Protein AF-A0A1Q7A448-F1 (afdb_monomer)

Nearest PDB structures (foldseek):
  3p2n-assembly1_B  TM=6.402E-01  e=1.745E-07  Zobellia galactanivorans
  5ta7-assembly2_B  TM=6.385E-01  e=1.569E-07  Bacteroides uniformis
  3r4y-assembly1_A  TM=6.332E-01  e=2.403E-07  Saccharophagus degradans 2-40
  4u6d-assembly1_A  TM=5.954E-01  e=3.682E-07  Zobellia galactanivorans
  4u6b-assembly1_D  TM=5.593E-01  e=2.648E-06  Zobellia galactanivorans

Solvent-accessible surface area (backbone atoms only — not comparable to full-atom values): 15716 Å² total; per-residue (Å²): 135,88,84,85,85,88,80,85,81,85,78,87,83,71,96,77,65,71,70,64,57,59,57,57,61,64,66,73,76,76,82,76,87,84,77,81,73,79,79,76,79,72,75,71,82,74,76,73,70,74,69,75,78,79,83,82,86,66,86,70,57,59,89,55,69,53,52,55,66,20,66,44,76,47,94,90,70,34,36,37,37,32,16,17,46,49,67,35,96,88,68,51,75,44,44,30,40,28,29,39,20,83,74,88,53,62,63,42,82,75,46,52,43,42,100,62,79,58,86,44,35,28,98,83,42,52,52,33,29,35,26,64,48,78,56,95,88,33,31,37,37,32,30,14,28,61,25,25,32,62,37,100,87,40,48,82,51,23,31,9,19,27,39,36,27,38,20,85,39,93,87,40,74,47,41,78,58,27,23,81,85,60,54,102,32,77,64,23,49,64,41,61,50,40,67,39,91,90,51,89,54,79,69,41,48,29,49,32,37,58,44,40,76,49,67,50,98,87,70,51,43,32,31,39,31,40,34,70,58,86,86,41,70,46,80,41,74,50,72,72,89,59,88,70,68,100,76,76,78,84,85,80,86,77,84,87,129

pLDDT: mean 76.46, std 21.52, range [27.22, 98.75]

Structure (mmCIF, N/CA/C/O backbone):
data_AF-A0A1Q7A448-F1
#
_entry.id   AF-A0A1Q7A448-F1
#
loop_
_atom_site.group_PDB
_atom_site.id
_atom_site.type_symbol
_atom_site.label_atom_id
_atom_site.label_alt_id
_atom_site.label_comp_id
_atom_site.label_asym_id
_atom_site.label_entity_id
_atom_site.label_seq_id
_atom_site.pdbx_PDB_ins_code
_atom_site.Cartn_x
_atom_site.Cartn_y
_atom_site.Cartn_z
_atom_site.occupancy
_atom_site.B_iso_or_equiv
_atom_site.auth_seq_id
_atom_site.auth_comp_id
_atom_site.auth_asym_id
_atom_site.auth_atom_id
_atom_site.pdbx_PDB_model_num
ATOM 1 N N . MET A 1 1 ? -20.456 71.204 -36.054 1.00 36.25 1 MET A N 1
ATOM 2 C CA . MET A 1 1 ? -21.654 70.335 -36.096 1.00 36.25 1 MET A CA 1
ATOM 3 C C . MET A 1 1 ? -21.536 69.380 -34.908 1.00 36.25 1 MET A C 1
ATOM 5 O O . MET A 1 1 ? -20.574 68.633 -34.878 1.00 36.25 1 MET A O 1
ATOM 9 N N . SER A 1 2 ? -22.202 69.689 -33.780 1.00 38.19 2 SER A N 1
ATOM 10 C CA . SER A 1 2 ? -23.489 69.102 -33.295 1.00 38.19 2 SER A CA 1
ATOM 11 C C . SER A 1 2 ? -23.253 67.781 -32.533 1.00 38.19 2 SER A C 1
ATOM 13 O O . SER A 1 2 ? -22.723 66.871 -33.149 1.00 38.19 2 SER A O 1
ATOM 15 N N . GLN A 1 3 ? -23.571 67.542 -31.251 1.00 41.50 3 GLN A N 1
ATOM 16 C CA . GLN A 1 3 ? -24.394 68.146 -30.176 1.00 41.50 3 GLN A CA 1
ATOM 17 C C . GLN A 1 3 ? -23.763 67.781 -28.795 1.00 41.50 3 GLN A C 1
ATOM 19 O O . GLN A 1 3 ? -22.959 66.848 -28.751 1.00 41.50 3 GLN A O 1
ATOM 24 N N . PRO A 1 4 ? -24.114 68.449 -27.673 1.00 49.12 4 PRO A N 1
ATOM 25 C CA . PRO A 1 4 ? -23.529 68.202 -26.350 1.00 49.12 4 PRO A CA 1
ATOM 26 C C . PRO A 1 4 ? -24.332 67.210 -25.481 1.00 49.12 4 PRO A C 1
ATOM 28 O O . PRO A 1 4 ? -25.561 67.195 -25.508 1.00 49.12 4 PRO A O 1
ATOM 31 N N . PHE A 1 5 ? -23.627 66.443 -24.639 1.00 36.34 5 PHE A N 1
ATOM 32 C CA . PHE A 1 5 ? -24.204 65.715 -23.503 1.00 36.34 5 PHE A CA 1
ATOM 33 C C . PHE A 1 5 ? -24.215 66.604 -22.250 1.00 36.34 5 PHE A C 1
ATOM 35 O O . PHE A 1 5 ? -23.219 67.239 -21.907 1.00 36.34 5 PHE A O 1
ATOM 42 N N . SER A 1 6 ? -25.367 66.641 -21.581 1.00 40.31 6 SER A N 1
ATOM 43 C CA . SER A 1 6 ? -25.625 67.370 -20.338 1.00 40.31 6 SER A CA 1
ATOM 44 C C . SER A 1 6 ? -25.155 66.559 -19.128 1.00 40.31 6 SER A C 1
ATOM 46 O O . SER A 1 6 ? -25.503 65.385 -19.007 1.00 40.31 6 SER A O 1
ATOM 48 N N . VAL A 1 7 ? -24.412 67.187 -18.212 1.00 47.41 7 VAL A N 1
ATOM 49 C CA . VAL A 1 7 ? -24.173 66.667 -16.858 1.00 47.41 7 VAL A CA 1
ATOM 50 C C . VAL A 1 7 ? -24.599 67.737 -15.857 1.00 47.41 7 VAL A C 1
ATOM 52 O O . VAL A 1 7 ? -24.138 68.879 -15.881 1.00 47.41 7 VAL A O 1
ATOM 55 N N . SER A 1 8 ? -25.547 67.351 -15.012 1.00 41.62 8 SER A N 1
ATOM 56 C CA . SER A 1 8 ? -26.241 68.153 -14.010 1.00 41.62 8 SER A CA 1
ATOM 57 C C . SER A 1 8 ? -25.319 68.652 -12.893 1.00 41.62 8 SER A C 1
ATOM 59 O O . SER A 1 8 ? -24.580 67.877 -12.288 1.00 41.62 8 SER A O 1
ATOM 61 N N . ARG A 1 9 ? -25.421 69.949 -12.579 1.00 46.91 9 ARG A N 1
ATOM 62 C CA . ARG A 1 9 ? -24.804 70.590 -11.407 1.00 46.91 9 ARG A CA 1
ATOM 63 C C . ARG A 1 9 ? -25.468 70.117 -10.099 1.00 46.91 9 ARG A C 1
ATOM 65 O O . ARG A 1 9 ? -26.696 70.037 -10.066 1.00 46.91 9 ARG A O 1
ATOM 72 N N . PRO A 1 10 ? -24.710 69.888 -9.012 1.00 47.97 10 PRO A N 1
ATOM 73 C CA . PRO A 1 10 ? -25.287 69.632 -7.696 1.00 47.97 10 PRO A CA 1
ATOM 74 C C . PRO A 1 10 ? -25.900 70.909 -7.089 1.00 47.97 10 PRO A C 1
ATOM 76 O O . PRO A 1 10 ? -25.355 72.006 -7.218 1.00 47.97 10 PRO A O 1
ATOM 79 N N . LEU A 1 11 ? -27.057 70.740 -6.442 1.00 51.34 11 LEU A N 1
ATOM 80 C CA . LEU A 1 11 ? -27.831 71.773 -5.741 1.00 51.34 11 LEU A CA 1
ATOM 81 C C . LEU A 1 11 ? -27.104 72.289 -4.480 1.00 51.34 11 LEU A C 1
ATOM 83 O O . LEU A 1 11 ? -26.396 71.519 -3.828 1.00 51.34 11 LEU A O 1
ATOM 87 N N . PRO A 1 12 ? -27.303 73.562 -4.084 1.00 47.66 12 PRO A N 1
ATOM 88 C CA . PRO A 1 12 ? -26.709 74.114 -2.873 1.00 47.66 12 PRO A CA 1
ATOM 89 C C . PRO A 1 12 ? -27.471 73.617 -1.637 1.00 47.66 12 PRO A C 1
ATOM 91 O O . PRO A 1 12 ? -28.671 73.849 -1.500 1.00 47.66 12 PRO A O 1
ATOM 94 N N . LEU A 1 13 ? -26.776 72.953 -0.712 1.00 50.78 13 LEU A N 1
ATOM 95 C CA . LEU A 1 13 ? -27.337 72.622 0.598 1.00 50.78 13 LEU A CA 1
ATOM 96 C C . LEU A 1 13 ? -27.301 73.863 1.498 1.00 50.78 13 LEU A C 1
ATOM 98 O O . LEU A 1 13 ? -26.255 74.468 1.735 1.00 50.78 13 LEU A O 1
ATOM 102 N N . ALA A 1 14 ? -28.490 74.255 1.950 1.00 48.09 14 ALA A N 1
ATOM 103 C CA . ALA A 1 14 ? -28.746 75.436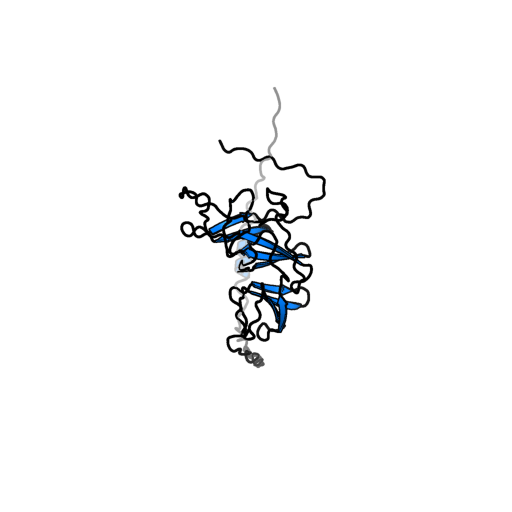 2.755 1.00 48.09 14 ALA A CA 1
ATOM 104 C C . ALA A 1 14 ? -28.132 75.329 4.162 1.00 48.09 14 ALA A C 1
ATOM 106 O O . ALA A 1 14 ? -28.115 74.277 4.796 1.00 48.09 14 ALA A O 1
ATOM 107 N N . ARG A 1 15 ? -27.681 76.483 4.658 1.00 54.38 15 ARG A N 1
ATOM 108 C CA . ARG A 1 15 ? -26.966 76.779 5.915 1.00 54.38 15 ARG A CA 1
ATOM 109 C C . ARG A 1 15 ? -27.690 76.413 7.234 1.00 54.38 15 ARG A C 1
ATOM 111 O O . ARG A 1 15 ? -27.308 76.928 8.277 1.00 54.38 15 ARG A O 1
ATOM 118 N N . SER A 1 16 ? -28.712 75.554 7.218 1.00 55.44 16 SER A N 1
ATOM 119 C CA . SER A 1 16 ? -29.698 75.422 8.308 1.00 55.44 16 SER A CA 1
ATOM 120 C C . SER A 1 16 ? -29.730 74.065 9.032 1.00 55.44 16 SER A C 1
ATOM 122 O O . SER A 1 16 ? -30.705 73.787 9.715 1.00 55.44 16 SER A O 1
ATOM 124 N N . VAL A 1 17 ? -28.705 73.212 8.902 1.00 56.09 17 VAL A N 1
ATOM 125 C CA . VAL A 1 17 ? -28.698 71.865 9.533 1.00 56.09 17 VAL A CA 1
ATOM 126 C C . VAL A 1 17 ? -27.652 71.722 10.653 1.00 56.09 17 VAL A C 1
ATOM 128 O O . VAL A 1 17 ? -27.733 70.816 11.475 1.00 56.09 17 VAL A O 1
ATOM 131 N N . TYR A 1 18 ? -26.687 72.642 10.755 1.00 50.41 18 TYR A N 1
ATOM 132 C CA . TYR A 1 18 ? -25.599 72.525 11.739 1.00 50.41 18 TYR A CA 1
ATOM 133 C C . TYR A 1 18 ? -25.929 73.059 13.142 1.00 50.41 18 TYR A C 1
ATOM 135 O O . TYR A 1 18 ? -25.225 72.718 14.088 1.00 50.41 18 TYR A O 1
ATOM 143 N N . VAL A 1 19 ? -26.985 73.862 13.305 1.00 53.84 19 VAL A N 1
ATOM 144 C CA . VAL A 1 19 ? -27.328 74.453 14.614 1.00 53.84 19 VAL A CA 1
ATOM 145 C C . VAL A 1 19 ? -28.186 73.502 15.467 1.00 53.84 19 VAL A C 1
ATOM 147 O O . VAL A 1 19 ? -28.027 73.477 16.685 1.00 53.84 19 VAL A O 1
ATOM 150 N N . ASP A 1 20 ? -28.988 72.627 14.851 1.00 55.47 20 ASP A N 1
ATOM 151 C CA . ASP A 1 20 ? -29.902 71.734 15.586 1.00 55.47 20 ASP A CA 1
ATOM 152 C C . ASP A 1 20 ? -29.238 70.451 16.124 1.00 55.47 20 ASP A C 1
ATOM 154 O O . ASP A 1 20 ? -29.657 69.914 17.150 1.00 55.47 20 ASP A O 1
ATOM 158 N N . ILE A 1 21 ? -28.148 69.977 15.507 1.00 54.97 21 ILE A N 1
ATOM 159 C CA . ILE A 1 21 ? -27.429 68.771 15.970 1.00 54.97 21 ILE A CA 1
ATOM 160 C C . ILE A 1 21 ? -26.593 69.067 17.229 1.00 54.97 21 ILE A C 1
ATOM 162 O O . ILE A 1 21 ? -26.461 68.214 18.108 1.00 54.97 21 ILE A O 1
ATOM 166 N N . ALA A 1 22 ? -26.072 70.290 17.368 1.00 54.19 22 ALA A N 1
ATOM 167 C CA . ALA A 1 22 ? -25.253 70.677 18.517 1.00 54.19 22 ALA A CA 1
ATOM 168 C C . ALA A 1 22 ? -26.073 70.835 19.814 1.00 54.19 22 ALA A C 1
ATOM 170 O O . ALA A 1 22 ? -25.570 70.530 20.896 1.00 54.19 22 ALA A O 1
ATOM 171 N N . LEU A 1 23 ? -27.345 71.248 19.722 1.00 50.69 23 LEU A N 1
ATOM 172 C CA . LEU A 1 23 ? -28.216 71.405 20.894 1.00 50.69 23 LEU A CA 1
ATOM 173 C C . LEU A 1 23 ? -28.763 70.064 21.421 1.00 50.69 23 LEU A C 1
ATOM 175 O O . LEU A 1 23 ? -28.951 69.908 22.627 1.00 50.69 23 LEU A O 1
ATOM 179 N N . LEU A 1 24 ? -28.962 69.072 20.546 1.00 48.34 24 LEU A N 1
ATOM 180 C CA . LEU A 1 24 ? -29.445 67.733 20.918 1.00 48.34 24 LEU A CA 1
ATOM 181 C C . LEU A 1 24 ? -28.382 66.881 21.633 1.00 48.34 24 LEU A C 1
ATOM 183 O O . LEU A 1 24 ? -28.720 66.088 22.510 1.00 48.34 24 LEU A O 1
ATOM 187 N N . ILE A 1 25 ? -27.097 67.081 21.324 1.00 54.53 25 ILE A N 1
ATOM 188 C CA . ILE A 1 25 ? -25.985 66.382 21.994 1.00 54.53 25 ILE A CA 1
ATOM 189 C C . ILE A 1 25 ? -25.731 66.960 23.399 1.00 54.53 25 ILE A C 1
ATOM 191 O O . ILE A 1 25 ? -25.392 66.217 24.319 1.00 54.53 25 ILE A O 1
ATOM 195 N N . ALA A 1 26 ? -25.963 68.261 23.606 1.00 51.84 26 ALA A N 1
ATOM 196 C CA . ALA A 1 26 ? -25.787 68.910 24.908 1.00 51.84 26 ALA A CA 1
ATOM 197 C C . ALA A 1 26 ? -26.917 68.600 25.917 1.00 51.84 26 ALA A C 1
ATOM 199 O O . ALA A 1 26 ? -26.679 68.629 27.124 1.00 51.84 26 ALA A O 1
ATOM 200 N N . LEU A 1 27 ? -28.125 68.252 25.452 1.00 47.59 27 LEU A N 1
ATOM 201 C CA . LEU A 1 27 ? -29.271 67.935 26.319 1.00 47.59 27 LEU A CA 1
ATOM 202 C C . LEU A 1 27 ? -29.297 66.468 26.804 1.00 47.59 27 LEU A C 1
ATOM 204 O O . LEU A 1 27 ? -29.925 66.168 27.817 1.00 47.59 27 LEU A O 1
ATOM 208 N N . LEU A 1 28 ? -28.573 65.556 26.145 1.00 48.50 28 LEU A N 1
ATOM 209 C CA . LEU A 1 28 ? -28.489 64.136 26.533 1.00 48.50 28 LEU A CA 1
ATOM 210 C C . LEU A 1 28 ? -27.397 63.824 27.576 1.00 48.50 28 LEU A C 1
ATOM 212 O O . LEU A 1 28 ? -27.293 62.685 28.022 1.00 48.50 28 LEU A O 1
ATOM 216 N N . LEU A 1 29 ? -26.612 64.817 28.010 1.00 52.41 29 LEU A N 1
ATOM 217 C CA . LEU A 1 29 ? -25.513 64.632 28.972 1.00 52.41 29 LEU A CA 1
ATOM 218 C C . LEU A 1 29 ? -25.841 65.044 30.421 1.00 52.41 29 LEU A C 1
ATOM 220 O O . LEU A 1 29 ? -24.951 65.002 31.266 1.00 52.41 29 LEU A O 1
ATOM 224 N N . PHE A 1 30 ? -27.095 65.394 30.748 1.00 55.44 30 PHE A N 1
ATOM 225 C CA . PHE A 1 30 ? -27.443 65.926 32.080 1.00 55.44 30 PHE A CA 1
ATOM 226 C C . PHE A 1 30 ? -28.572 65.229 32.859 1.00 55.44 30 PHE A C 1
ATOM 228 O O . PHE A 1 30 ? -28.998 65.761 33.881 1.00 55.44 30 PHE A O 1
ATOM 235 N N . LEU A 1 31 ? -29.020 64.023 32.486 1.00 57.25 31 LEU A N 1
ATOM 236 C CA . LEU A 1 31 ? -29.916 63.227 33.347 1.00 57.25 31 LEU A CA 1
ATOM 237 C C . LEU A 1 31 ? -29.643 61.715 33.267 1.00 57.25 31 LEU A C 1
ATOM 239 O O . LEU A 1 31 ? -30.354 60.990 32.583 1.00 57.25 31 LEU A O 1
ATOM 243 N N . ALA A 1 32 ? -28.664 61.226 34.033 1.00 53.34 32 ALA A N 1
ATOM 244 C CA . ALA A 1 32 ? -28.717 59.882 34.619 1.00 53.34 32 ALA A CA 1
ATOM 245 C C . ALA A 1 32 ? -27.667 59.740 35.739 1.00 53.34 32 ALA A C 1
ATOM 247 O O . ALA A 1 32 ? -26.470 59.731 35.450 1.00 53.34 32 ALA A O 1
ATOM 248 N N . PRO A 1 33 ? -28.054 59.593 37.018 1.00 53.75 33 PRO A N 1
ATOM 249 C CA . PRO A 1 33 ? -27.125 59.116 38.032 1.00 53.75 33 PRO A CA 1
ATOM 250 C C . PRO A 1 33 ? -26.797 57.645 37.740 1.00 53.75 33 PRO A C 1
ATOM 252 O O . PRO A 1 33 ? -27.660 56.771 37.831 1.00 53.75 33 PRO A O 1
ATOM 255 N N . THR A 1 34 ? -25.545 57.348 37.395 1.00 57.50 34 THR A N 1
ATOM 256 C CA . THR A 1 34 ? -25.057 55.972 37.262 1.00 57.50 34 THR A CA 1
ATOM 257 C C . THR A 1 34 ? -24.977 55.327 38.645 1.00 57.50 34 THR A C 1
ATOM 259 O O . THR A 1 34 ? -23.963 55.422 39.336 1.00 57.50 34 THR A O 1
ATOM 262 N N . ARG A 1 35 ? -26.044 54.648 39.077 1.00 59.78 35 ARG A N 1
ATOM 263 C CA . ARG A 1 35 ? -25.914 53.608 40.103 1.00 59.78 35 ARG A CA 1
ATOM 264 C C . ARG A 1 35 ? -25.200 52.426 39.458 1.00 59.78 35 ARG A C 1
ATOM 266 O O . ARG A 1 35 ? -25.804 51.674 38.700 1.00 59.78 35 ARG A O 1
ATOM 273 N N . ALA A 1 36 ? -23.915 52.269 39.756 1.00 58.81 36 ALA A N 1
ATOM 274 C CA . ALA A 1 36 ? -23.221 51.015 39.519 1.00 58.81 36 ALA A CA 1
ATOM 275 C C . ALA A 1 36 ? -23.849 49.950 40.434 1.00 58.81 36 ALA A C 1
ATOM 277 O O . ALA A 1 36 ? -23.486 49.830 41.602 1.00 58.81 36 ALA A O 1
ATOM 278 N N . SER A 1 37 ? -24.833 49.205 39.928 1.00 64.19 37 SER A N 1
ATOM 279 C CA . SER A 1 37 ? -25.189 47.926 40.537 1.00 64.19 37 SER A CA 1
ATOM 280 C C . SER A 1 37 ? -24.012 46.993 40.300 1.00 64.19 37 SER A C 1
ATOM 282 O O . SER A 1 37 ? -23.746 46.603 39.164 1.00 64.19 37 SER A O 1
ATOM 284 N N . ALA A 1 38 ? -23.290 46.652 41.365 1.00 61.28 38 ALA A N 1
ATOM 285 C CA . ALA A 1 38 ? -22.388 45.516 41.339 1.00 61.28 38 ALA A CA 1
ATOM 286 C C . ALA A 1 38 ? -23.238 44.274 41.043 1.00 61.28 38 ALA A C 1
ATOM 288 O O . ALA A 1 38 ? -23.963 43.788 41.909 1.00 61.28 38 ALA A O 1
ATOM 289 N N . ALA A 1 39 ? -23.205 43.801 39.798 1.00 61.00 39 ALA A N 1
ATOM 290 C CA . ALA A 1 39 ? -23.717 42.487 39.466 1.00 61.00 39 ALA A CA 1
ATOM 291 C C . ALA A 1 39 ? -22.816 41.477 40.179 1.00 61.00 39 ALA A C 1
ATOM 293 O O . ALA A 1 39 ? -21.676 41.239 39.774 1.00 61.00 39 ALA A O 1
ATOM 294 N N . THR A 1 40 ? -23.293 40.930 41.291 1.00 58.12 40 THR A N 1
ATOM 295 C CA . THR A 1 40 ? -22.675 39.771 41.917 1.00 58.12 40 THR A CA 1
ATOM 296 C C . THR A 1 40 ? -22.828 38.615 40.943 1.00 58.12 40 THR A C 1
ATOM 298 O O . THR A 1 40 ? -23.911 38.058 40.782 1.00 58.12 40 THR A O 1
ATOM 301 N N . TRP A 1 41 ? -21.736 38.272 40.267 1.00 57.44 41 TRP A N 1
ATOM 302 C CA . TRP A 1 41 ? -21.607 37.009 39.561 1.00 57.44 41 TRP A CA 1
ATOM 303 C C . TRP A 1 41 ? -21.699 35.894 40.601 1.00 57.44 41 TRP A C 1
ATOM 305 O O . TRP A 1 41 ? -20.714 35.552 41.254 1.00 57.44 41 TRP A O 1
ATOM 315 N N . THR A 1 42 ? -22.890 35.342 40.810 1.00 57.81 42 THR A N 1
ATOM 316 C CA . THR A 1 42 ? -23.012 34.042 41.458 1.00 57.81 42 THR A CA 1
ATOM 317 C C . THR A 1 42 ? -22.429 33.029 40.486 1.00 57.81 42 THR A C 1
ATOM 319 O O . THR A 1 42 ? -23.011 32.732 39.443 1.00 57.81 42 THR A O 1
ATOM 322 N N . ALA A 1 43 ? -21.229 32.538 40.799 1.00 60.12 43 ALA A N 1
ATOM 323 C CA . ALA A 1 43 ? -20.674 31.385 40.117 1.00 60.12 43 ALA A CA 1
ATOM 324 C C . ALA A 1 43 ? -21.734 30.277 40.159 1.00 60.12 43 ALA A C 1
ATOM 326 O O . ALA A 1 43 ? -22.141 29.839 41.237 1.00 60.12 43 ALA A O 1
ATOM 327 N N . SER A 1 44 ? -22.220 29.864 38.986 1.00 68.38 44 SER A N 1
ATOM 328 C CA . SER A 1 44 ? -22.969 28.614 38.893 1.00 68.38 44 SER A CA 1
ATOM 329 C C . SER A 1 44 ? -22.072 27.527 39.481 1.00 68.38 44 SER A C 1
ATOM 331 O O . SER A 1 44 ? -20.876 27.547 39.173 1.00 68.38 44 SER A O 1
ATOM 333 N N . PRO A 1 45 ? -22.581 26.616 40.333 1.00 62.38 45 PRO A N 1
ATOM 334 C CA . PRO A 1 45 ? -21.780 25.493 40.777 1.00 62.38 45 PRO A CA 1
ATOM 335 C C . PRO A 1 45 ? -21.287 24.802 39.514 1.00 62.38 45 PRO A C 1
ATOM 337 O O . PRO A 1 45 ? -22.079 24.304 38.711 1.00 62.38 45 PRO A O 1
ATOM 340 N N . SER A 1 46 ? -19.979 24.866 39.290 1.00 63.00 46 SER A N 1
ATOM 341 C CA . SER A 1 46 ? -19.339 24.103 38.247 1.00 63.00 46 SER A CA 1
ATOM 342 C C . SER A 1 46 ? -19.610 22.654 38.606 1.00 63.00 46 SER A C 1
ATOM 344 O O . SER A 1 46 ? -18.995 22.097 39.518 1.00 63.00 46 SER A O 1
ATOM 346 N N . LEU A 1 47 ? -20.569 22.050 37.899 1.00 58.88 47 LEU A N 1
ATOM 347 C CA . LEU A 1 47 ? -20.541 20.625 37.640 1.00 58.88 47 LEU A CA 1
ATOM 348 C C . LEU A 1 47 ? -19.140 20.390 37.092 1.00 58.88 47 LEU A C 1
ATOM 350 O O . LEU A 1 47 ? -18.858 20.682 35.931 1.00 58.88 47 LEU A O 1
ATOM 354 N N . HIS A 1 48 ? -18.234 19.969 37.971 1.00 59.53 48 HIS A N 1
ATOM 355 C CA . HIS A 1 48 ? -17.009 19.324 37.570 1.00 59.53 48 HIS A CA 1
ATOM 356 C C . HIS A 1 48 ? -17.487 18.082 36.836 1.00 59.53 48 HIS A C 1
ATOM 358 O O . HIS A 1 48 ? -17.695 17.032 37.439 1.00 59.53 48 HIS A O 1
ATOM 364 N N . ALA A 1 49 ? -17.756 18.235 35.539 1.00 63.56 49 ALA A N 1
ATOM 365 C CA . ALA A 1 49 ? -17.771 17.122 34.628 1.00 63.56 49 ALA A CA 1
ATOM 366 C C . ALA A 1 49 ? -16.417 16.468 34.858 1.00 63.56 49 ALA A C 1
ATOM 368 O O . ALA A 1 49 ? -15.378 17.061 34.563 1.00 63.56 49 ALA A O 1
ATOM 369 N N . THR A 1 50 ? -16.427 15.320 35.529 1.00 61.50 50 THR A N 1
ATOM 370 C CA . THR A 1 50 ? -15.248 14.484 35.652 1.00 61.50 50 THR A CA 1
ATOM 371 C C . THR A 1 50 ? -14.773 14.291 34.224 1.00 61.50 50 THR A C 1
ATOM 373 O O . THR A 1 50 ? -15.481 13.679 33.423 1.00 61.50 50 THR A O 1
ATOM 376 N N . ALA A 1 51 ? -13.649 14.919 33.866 1.00 64.56 51 ALA A N 1
ATOM 377 C CA . ALA A 1 51 ? -13.046 14.679 32.569 1.00 64.56 51 ALA A CA 1
ATOM 378 C C . ALA A 1 51 ? -12.912 13.154 32.453 1.00 64.56 51 ALA A C 1
ATOM 380 O O . ALA A 1 51 ? -12.469 12.536 33.431 1.00 64.56 51 ALA A O 1
ATOM 381 N N . PRO A 1 52 ? -13.354 12.533 31.342 1.00 63.41 52 PRO A N 1
ATOM 382 C CA . PRO A 1 52 ? -13.206 11.099 31.179 1.00 63.41 52 PRO A CA 1
ATOM 383 C C . PRO A 1 52 ? -11.746 10.771 31.470 1.00 63.41 52 PRO A C 1
ATOM 385 O O . PRO A 1 52 ? -10.856 11.420 30.915 1.00 63.41 52 PRO A O 1
ATOM 388 N N . THR A 1 53 ? -11.487 9.840 32.388 1.00 62.91 53 THR A N 1
ATOM 389 C CA . THR A 1 53 ? -10.123 9.378 32.642 1.00 62.91 53 THR A CA 1
ATOM 390 C C . THR A 1 53 ? -9.542 8.952 31.306 1.00 62.91 53 THR A C 1
ATOM 392 O O . THR A 1 53 ? -10.078 8.036 30.681 1.00 62.91 53 THR A O 1
ATOM 395 N N . ALA A 1 54 ? -8.515 9.669 30.846 1.00 71.44 54 ALA A N 1
ATOM 396 C CA . ALA A 1 54 ? -7.891 9.411 29.560 1.00 71.44 54 ALA A CA 1
ATOM 397 C C . ALA A 1 54 ? -7.473 7.939 29.517 1.00 71.44 54 ALA A C 1
ATOM 399 O O . ALA A 1 54 ? -6.686 7.488 30.350 1.00 71.44 54 ALA A O 1
ATOM 400 N N . SER A 1 55 ? -8.054 7.178 28.592 1.00 77.00 55 SER A N 1
ATOM 401 C CA . SER A 1 55 ? -7.688 5.783 28.380 1.00 77.00 55 SER A CA 1
ATOM 402 C C . SER A 1 55 ? -6.213 5.727 27.988 1.00 77.00 55 SER A C 1
ATOM 404 O O . SER A 1 55 ? -5.781 6.440 27.082 1.00 77.00 55 SER A O 1
ATOM 406 N N . THR A 1 56 ? -5.425 4.926 28.700 1.00 88.25 56 THR A N 1
ATOM 407 C CA . THR A 1 56 ? -4.005 4.722 28.400 1.00 88.25 56 THR A CA 1
ATOM 408 C C . THR A 1 56 ? -3.829 3.503 27.491 1.00 88.25 56 THR A C 1
ATOM 410 O O . THR A 1 56 ? -4.678 2.614 27.460 1.00 88.25 56 THR A O 1
ATOM 413 N N . TYR A 1 57 ? -2.728 3.456 26.739 1.00 91.94 57 TYR A N 1
ATOM 414 C CA . TYR A 1 57 ? -2.331 2.310 25.913 1.00 91.94 57 TYR A CA 1
ATOM 415 C C . TYR A 1 57 ? -0.864 1.954 26.184 1.00 91.94 57 TYR A C 1
ATOM 417 O O . TYR A 1 57 ? -0.130 2.732 26.792 1.00 91.94 57 TYR A O 1
ATOM 425 N N . THR A 1 58 ? -0.433 0.769 25.752 1.00 93.75 58 THR A N 1
ATOM 426 C CA . THR A 1 58 ? 0.962 0.317 25.855 1.00 93.75 58 THR A CA 1
ATOM 427 C C . THR A 1 58 ? 1.456 -0.111 24.483 1.00 93.75 58 THR A C 1
ATOM 429 O O . THR A 1 58 ? 0.742 -0.795 23.756 1.00 93.75 58 THR A O 1
ATOM 432 N N . ASN A 1 59 ? 2.671 0.305 24.128 1.00 94.44 59 ASN A N 1
ATOM 433 C CA . ASN A 1 59 ? 3.311 -0.113 22.887 1.00 94.44 59 ASN A CA 1
ATOM 434 C C . ASN A 1 59 ? 4.036 -1.464 23.051 1.00 94.44 59 ASN A C 1
ATOM 436 O O . ASN A 1 59 ? 4.588 -1.718 24.124 1.00 94.44 59 ASN A O 1
ATOM 440 N N . PRO A 1 60 ? 4.116 -2.275 21.979 1.00 94.06 60 PRO A N 1
ATOM 441 C CA . PRO A 1 60 ? 3.491 -2.043 20.673 1.00 94.06 60 PRO A CA 1
ATOM 442 C C . PRO A 1 60 ? 1.986 -2.376 20.680 1.00 94.06 60 PRO A C 1
ATOM 444 O O . PRO A 1 60 ? 1.564 -3.349 21.296 1.00 94.06 60 PRO A O 1
ATOM 447 N N . ILE A 1 61 ? 1.180 -1.581 19.965 1.00 95.38 61 ILE A N 1
ATOM 448 C CA . ILE A 1 61 ? -0.279 -1.800 19.829 1.00 95.38 61 ILE A CA 1
ATOM 449 C C . ILE A 1 61 ? -0.644 -2.877 18.789 1.00 95.38 61 ILE A C 1
ATOM 451 O O . ILE A 1 61 ? -1.760 -3.390 18.782 1.00 95.38 61 ILE A O 1
ATOM 455 N N . ILE A 1 62 ? 0.306 -3.244 17.926 1.00 96.19 62 ILE A N 1
ATOM 456 C CA . ILE A 1 62 ? 0.256 -4.412 17.042 1.00 96.19 62 ILE A CA 1
ATOM 457 C C . ILE A 1 62 ? 1.523 -5.217 17.329 1.00 96.19 62 ILE A C 1
ATOM 459 O O . ILE A 1 62 ? 2.625 -4.695 17.199 1.00 96.19 62 ILE A O 1
ATOM 463 N N . ALA A 1 63 ? 1.372 -6.471 17.756 1.00 93.44 63 ALA A N 1
ATOM 464 C CA . ALA A 1 63 ? 2.503 -7.288 18.205 1.00 93.44 63 ALA A CA 1
ATOM 465 C C . ALA A 1 63 ? 3.393 -7.805 17.058 1.00 93.44 63 ALA A C 1
ATOM 467 O O . ALA A 1 63 ? 4.547 -8.156 17.295 1.00 93.44 63 ALA A O 1
ATOM 468 N N . GLN A 1 64 ? 2.858 -7.884 15.837 1.00 95.62 64 GLN A N 1
ATOM 469 C CA . GLN A 1 64 ? 3.591 -8.346 14.656 1.00 95.62 64 GLN A CA 1
ATOM 470 C C . GLN A 1 64 ? 4.365 -7.208 13.989 1.00 95.62 64 GLN A C 1
ATOM 472 O O . GLN A 1 64 ? 3.995 -6.037 14.106 1.00 95.62 64 GLN A O 1
ATOM 477 N N . THR A 1 65 ? 5.406 -7.559 13.228 1.00 93.19 65 THR A N 1
ATOM 478 C CA . THR A 1 65 ? 6.181 -6.591 12.439 1.00 93.19 65 THR A CA 1
ATOM 479 C C . THR A 1 65 ? 5.277 -5.842 11.455 1.00 93.19 65 THR A C 1
ATOM 481 O O . THR A 1 65 ? 4.707 -6.427 10.532 1.00 93.19 65 THR A O 1
ATOM 484 N N . SER A 1 66 ? 5.094 -4.546 11.717 1.00 96.12 66 SER A N 1
ATOM 485 C CA . SER A 1 66 ? 4.189 -3.665 10.967 1.00 96.12 66 SER A CA 1
ATOM 486 C C . SER A 1 66 ? 4.790 -2.259 10.762 1.00 96.12 66 SER A C 1
ATOM 488 O O . SER A 1 66 ? 4.201 -1.278 11.229 1.00 96.12 66 SER A O 1
ATOM 490 N N . PRO A 1 67 ? 5.991 -2.123 10.159 1.00 96.81 67 PRO A N 1
ATOM 491 C CA . PRO A 1 67 ? 6.543 -0.815 9.808 1.00 96.81 67 PRO A CA 1
ATOM 492 C C . PRO A 1 67 ? 5.692 -0.078 8.762 1.00 96.81 67 PRO A C 1
ATOM 494 O O . PRO A 1 67 ? 4.872 -0.673 8.071 1.00 96.81 67 PRO A O 1
ATOM 497 N N . ASP A 1 68 ? 5.898 1.232 8.645 1.00 97.75 68 ASP A N 1
ATOM 498 C CA . ASP A 1 68 ? 5.266 2.092 7.633 1.00 97.75 68 ASP A CA 1
ATOM 499 C C . ASP A 1 68 ? 3.721 1.985 7.568 1.00 97.75 68 ASP A C 1
ATOM 501 O O . ASP A 1 68 ? 3.160 1.712 6.505 1.00 97.75 68 ASP A O 1
ATOM 505 N N . PRO A 1 69 ? 2.992 2.151 8.691 1.00 97.19 69 PRO A N 1
ATOM 506 C CA . PRO A 1 69 ? 1.543 1.987 8.694 1.00 97.19 69 PRO A CA 1
ATOM 507 C C . PRO A 1 69 ? 0.828 3.138 7.969 1.00 97.19 69 PRO A C 1
ATOM 509 O O . PRO A 1 69 ? 0.961 4.304 8.345 1.00 97.19 69 PRO A O 1
ATOM 512 N N . ALA A 1 70 ? -0.034 2.797 7.013 1.00 98.12 70 ALA A N 1
ATOM 513 C CA . ALA A 1 70 ? -1.068 3.672 6.474 1.00 98.12 70 ALA A CA 1
ATOM 514 C C . ALA A 1 70 ? -2.399 3.404 7.164 1.00 98.12 70 ALA A C 1
ATOM 516 O O . ALA A 1 70 ? -2.827 2.255 7.271 1.00 98.12 70 ALA A O 1
ATOM 517 N N . ILE A 1 71 ? -3.078 4.465 7.600 1.00 97.88 71 ILE A N 1
ATOM 518 C CA . ILE A 1 71 ? -4.333 4.373 8.344 1.00 97.88 71 ILE A CA 1
ATOM 519 C C . ILE A 1 71 ? -5.463 5.124 7.645 1.00 97.88 71 ILE A C 1
ATOM 521 O O . ILE A 1 71 ? -5.285 6.242 7.169 1.00 97.88 71 ILE A O 1
ATOM 525 N N . ILE A 1 72 ? -6.661 4.542 7.653 1.00 97.62 72 ILE A N 1
ATOM 526 C CA . ILE A 1 72 ? -7.884 5.211 7.208 1.00 97.62 72 ILE A CA 1
ATOM 527 C C . ILE A 1 72 ? -9.053 4.886 8.138 1.00 97.62 72 ILE A C 1
ATOM 529 O O . ILE A 1 72 ? -9.215 3.750 8.584 1.00 97.62 72 ILE A O 1
ATOM 533 N N . LYS A 1 73 ? -9.903 5.880 8.420 1.00 97.94 73 LYS A N 1
ATOM 534 C CA . LYS A 1 73 ? -11.229 5.635 8.997 1.00 97.94 73 LYS A CA 1
ATOM 535 C C . LYS A 1 73 ? -12.214 5.385 7.862 1.00 97.94 73 LYS A C 1
ATOM 537 O O . LYS A 1 73 ? -12.432 6.255 7.022 1.00 97.94 73 LYS A O 1
ATOM 542 N N . ALA A 1 74 ? -12.782 4.192 7.824 1.00 97.06 74 ALA A N 1
ATOM 543 C CA . ALA A 1 74 ? -13.635 3.741 6.741 1.00 97.06 74 ALA A CA 1
ATOM 544 C C . ALA A 1 74 ? -15.105 4.121 6.950 1.00 97.06 74 ALA A C 1
ATOM 546 O O . ALA A 1 74 ? -15.528 4.504 8.043 1.00 97.06 74 ALA A O 1
ATOM 547 N N . LEU A 1 75 ? -15.902 3.980 5.886 1.00 95.31 75 LEU A N 1
ATOM 548 C CA . LEU A 1 75 ? -17.333 4.297 5.913 1.00 95.31 75 LEU A CA 1
ATOM 549 C C . LEU A 1 75 ? -18.148 3.358 6.810 1.00 95.31 75 LEU A C 1
ATOM 551 O O . LEU A 1 75 ? -19.234 3.723 7.247 1.00 95.31 75 LEU A O 1
ATOM 555 N N . ASP A 1 76 ? -17.618 2.173 7.110 1.00 96.12 76 ASP A N 1
ATOM 556 C CA . ASP A 1 76 ? -18.218 1.223 8.050 1.00 96.12 76 ASP A CA 1
ATOM 557 C C . ASP A 1 76 ? -17.996 1.604 9.530 1.00 96.12 76 ASP A C 1
ATOM 559 O O . ASP A 1 76 ? -18.453 0.893 10.423 1.00 96.12 76 ASP A O 1
ATOM 563 N N . GLY A 1 77 ? -17.295 2.714 9.793 1.00 97.25 77 GLY A N 1
ATOM 564 C CA . GLY A 1 77 ? -17.024 3.244 11.127 1.00 97.25 77 GLY A CA 1
ATOM 565 C C . GLY A 1 77 ? -15.734 2.740 11.777 1.00 97.25 77 GLY A C 1
ATOM 566 O O . GLY A 1 77 ? -15.358 3.272 12.823 1.00 97.25 77 GLY A O 1
ATOM 567 N N . TYR A 1 78 ? -15.033 1.781 11.171 1.00 98.50 78 TYR A N 1
ATOM 568 C CA . TYR A 1 78 ? -13.797 1.225 11.717 1.00 98.50 78 TYR A CA 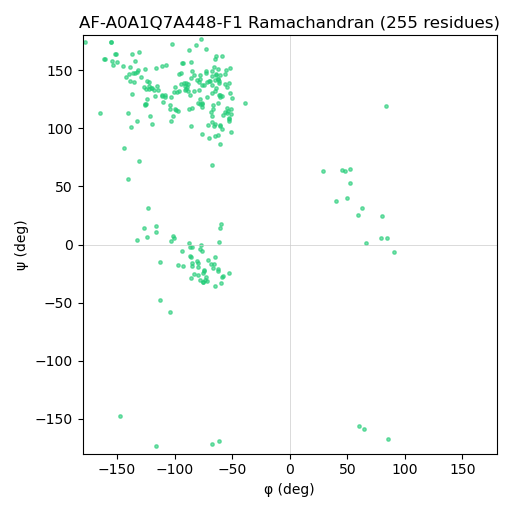1
ATOM 569 C C . TYR A 1 78 ? -12.557 1.930 11.173 1.00 98.50 78 TYR A C 1
ATOM 571 O O . TYR A 1 78 ? -12.552 2.505 10.084 1.00 98.50 78 TYR A O 1
ATOM 579 N N . TYR A 1 79 ? -11.477 1.850 11.939 1.00 98.62 79 TYR A N 1
ATOM 580 C CA . TYR A 1 79 ? -10.137 2.198 11.499 1.00 98.62 79 TYR A CA 1
ATOM 581 C C . TYR A 1 79 ? -9.483 0.978 10.866 1.00 98.62 79 TYR A C 1
ATOM 583 O O . TYR A 1 79 ? -9.594 -0.125 11.401 1.00 98.62 79 TYR A O 1
ATOM 591 N N . TYR A 1 80 ? -8.790 1.183 9.755 1.00 98.75 80 TYR A N 1
ATOM 592 C CA . TYR A 1 80 ? -8.002 0.163 9.080 1.00 98.75 80 TYR A CA 1
ATOM 593 C C . TYR A 1 80 ? -6.559 0.623 8.975 1.00 98.75 80 TYR A C 1
ATOM 595 O O . TYR A 1 80 ? -6.321 1.778 8.626 1.00 98.75 80 TYR A O 1
ATOM 603 N N . VAL A 1 81 ? -5.629 -0.282 9.262 1.00 98.44 81 VAL A N 1
ATOM 604 C CA . VAL A 1 81 ? -4.193 -0.095 9.057 1.00 98.44 81 VAL A CA 1
ATOM 605 C C . VAL A 1 81 ? -3.707 -1.127 8.056 1.00 98.44 81 VAL A C 1
ATOM 607 O O . VAL A 1 81 ? -4.021 -2.307 8.194 1.00 98.44 81 VAL A O 1
ATOM 610 N N . ILE A 1 82 ? -2.928 -0.680 7.078 1.00 98.56 82 ILE A N 1
ATOM 611 C CA . ILE A 1 82 ? -2.119 -1.542 6.217 1.00 98.56 82 ILE A CA 1
ATOM 612 C C . ILE A 1 82 ? -0.668 -1.112 6.397 1.00 98.56 82 ILE A C 1
ATOM 614 O O . ILE A 1 82 ? -0.393 0.083 6.434 1.00 98.56 82 ILE A O 1
ATOM 618 N N . ALA A 1 83 ? 0.246 -2.062 6.554 1.00 98.06 83 ALA A N 1
ATOM 619 C CA . ALA A 1 83 ? 1.639 -1.786 6.899 1.00 98.06 83 ALA A CA 1
ATOM 620 C C . ALA A 1 83 ? 2.600 -2.598 6.025 1.00 98.06 83 ALA A C 1
ATOM 622 O O . ALA A 1 83 ? 2.223 -3.649 5.511 1.00 98.06 83 ALA A O 1
ATOM 623 N N . SER A 1 84 ? 3.849 -2.151 5.894 1.00 98.19 84 SER A N 1
ATOM 624 C CA . SER A 1 84 ? 4.950 -3.024 5.473 1.00 98.19 84 SER A CA 1
ATOM 625 C C . SER A 1 84 ? 5.036 -4.234 6.411 1.00 98.19 84 SER A C 1
ATOM 627 O O . SER A 1 84 ? 4.706 -4.142 7.594 1.00 98.19 84 SER A O 1
ATOM 629 N N . SER A 1 85 ? 5.491 -5.381 5.910 1.00 95.06 85 SER A N 1
ATOM 630 C CA . SER A 1 85 ? 5.715 -6.563 6.746 1.00 95.06 85 SER A CA 1
ATOM 631 C C . SER A 1 85 ? 6.756 -7.503 6.138 1.00 95.06 85 SER A C 1
ATOM 633 O O . SER A 1 85 ? 7.258 -7.277 5.036 1.00 95.06 85 SER A O 1
ATOM 635 N N . ASP A 1 86 ? 7.092 -8.530 6.905 1.00 89.12 86 ASP A N 1
ATOM 636 C CA . ASP A 1 86 ? 7.994 -9.622 6.554 1.00 89.12 86 ASP A CA 1
ATOM 637 C C . ASP A 1 86 ? 7.476 -10.887 7.270 1.00 89.12 86 ASP A C 1
ATOM 639 O O . ASP A 1 86 ? 6.268 -11.028 7.489 1.00 89.12 86 ASP A O 1
ATOM 643 N N . PHE A 1 87 ? 8.359 -11.796 7.675 1.00 93.81 87 PHE A N 1
ATOM 644 C CA . PHE A 1 87 ? 8.021 -12.912 8.542 1.00 93.81 87 PHE A CA 1
ATOM 645 C C . PHE A 1 87 ? 7.485 -12.451 9.900 1.00 93.81 87 PHE A C 1
ATOM 647 O O . PHE A 1 87 ? 8.096 -11.651 10.617 1.00 93.81 87 PHE A O 1
ATOM 654 N N . TRP A 1 88 ? 6.338 -13.004 10.270 1.00 95.19 88 TRP A N 1
ATOM 655 C CA . TRP A 1 88 ? 5.772 -12.901 11.605 1.00 95.19 88 TRP A CA 1
ATOM 656 C C . TRP A 1 88 ? 6.416 -13.907 12.559 1.00 95.19 88 TRP A C 1
ATOM 658 O O . TRP A 1 88 ? 7.193 -14.777 12.164 1.00 95.19 88 TRP A O 1
ATOM 668 N N . GLN A 1 89 ? 6.103 -13.781 13.850 1.00 92.75 89 GLN A N 1
ATOM 669 C CA . GLN A 1 89 ? 6.688 -14.625 14.902 1.00 92.75 89 GLN A CA 1
ATOM 670 C C . GLN A 1 89 ? 6.360 -16.121 14.757 1.00 92.75 89 GLN A C 1
ATOM 672 O O . GLN A 1 89 ? 7.085 -16.962 15.282 1.00 92.75 89 GLN A O 1
ATOM 677 N N . ASP A 1 90 ? 5.277 -16.458 14.060 1.00 93.81 90 ASP A N 1
ATOM 678 C CA . ASP A 1 90 ? 4.868 -17.825 13.719 1.00 93.81 90 ASP A CA 1
ATOM 679 C C . ASP A 1 90 ? 5.540 -18.362 12.441 1.00 93.81 90 ASP A C 1
ATOM 681 O O . ASP A 1 90 ? 5.348 -19.524 12.083 1.00 93.81 90 ASP A O 1
ATOM 685 N N . GLY A 1 91 ? 6.363 -17.547 11.776 1.00 94.94 91 GLY A N 1
ATOM 686 C CA . GLY A 1 91 ? 7.109 -17.913 10.578 1.00 94.94 91 GLY A CA 1
ATOM 687 C C . GLY A 1 91 ? 6.328 -17.776 9.271 1.00 94.94 91 GLY A C 1
ATOM 688 O O . GLY A 1 91 ? 6.867 -18.157 8.230 1.00 94.94 91 GLY A O 1
ATOM 689 N N . SER A 1 92 ? 5.101 -17.241 9.270 1.00 94.38 92 SER A N 1
ATOM 690 C CA . SER A 1 92 ? 4.410 -16.894 8.022 1.00 94.38 92 SER A CA 1
ATOM 691 C C . SER A 1 92 ? 4.898 -15.557 7.470 1.00 94.38 92 SER A C 1
ATOM 693 O O . SER A 1 92 ? 5.159 -14.613 8.211 1.00 94.38 92 SER A O 1
ATOM 695 N N . TYR A 1 93 ? 5.028 -15.481 6.146 1.00 93.62 93 TYR A N 1
ATOM 696 C CA . TYR A 1 93 ? 5.329 -14.241 5.435 1.00 93.62 93 TYR A CA 1
ATOM 697 C C . TYR A 1 93 ? 4.027 -13.545 5.043 1.00 93.62 93 TYR A C 1
ATOM 699 O O . TYR A 1 93 ? 3.144 -14.198 4.484 1.00 93.62 93 TYR A O 1
ATOM 707 N N . HIS A 1 94 ? 3.936 -12.238 5.289 1.00 96.44 94 HIS A N 1
ATOM 708 C CA . HIS A 1 94 ? 2.731 -11.454 5.028 1.00 96.44 94 HIS A CA 1
ATOM 709 C C . HIS A 1 94 ? 2.973 -10.325 4.026 1.00 96.44 94 HIS A C 1
ATOM 711 O O . HIS A 1 94 ? 3.944 -9.575 4.134 1.00 96.44 94 HIS A O 1
ATOM 717 N N . ILE A 1 95 ? 2.060 -10.167 3.064 1.00 96.50 95 ILE A N 1
ATOM 718 C CA . ILE A 1 95 ? 2.118 -9.099 2.058 1.00 96.50 95 ILE A CA 1
ATOM 719 C C . ILE A 1 95 ? 1.111 -8.010 2.414 1.00 96.50 95 ILE A C 1
ATOM 721 O O . ILE A 1 95 ? -0.093 -8.170 2.200 1.00 96.50 95 ILE A O 1
ATOM 725 N N . LEU A 1 96 ? 1.628 -6.879 2.902 1.00 98.00 96 LEU A N 1
ATOM 726 C CA . LEU A 1 96 ? 0.830 -5.713 3.289 1.00 98.00 96 LEU A CA 1
ATOM 727 C C . LEU A 1 96 ? -0.377 -6.113 4.170 1.00 98.00 96 LEU A C 1
ATOM 729 O O . LEU A 1 96 ? -1.529 -5.990 3.737 1.00 98.00 96 LEU A O 1
ATOM 733 N N . PRO A 1 97 ? -0.143 -6.669 5.376 1.00 98.06 97 PRO A N 1
ATOM 734 C CA . PRO A 1 97 ? -1.208 -7.151 6.244 1.00 98.06 97 PRO A CA 1
ATOM 735 C C . PRO A 1 97 ? -2.163 -6.029 6.650 1.00 98.06 97 PRO A C 1
ATOM 737 O O . PRO A 1 97 ? -1.752 -4.909 6.958 1.00 98.06 97 PRO A O 1
ATOM 740 N N . ILE A 1 98 ? -3.449 -6.368 6.688 1.00 98.62 98 ILE A N 1
ATOM 741 C CA . ILE A 1 98 ? -4.545 -5.462 7.015 1.00 98.62 98 ILE A CA 1
ATOM 742 C C . ILE A 1 98 ? -5.013 -5.735 8.438 1.00 98.62 98 ILE A C 1
ATOM 744 O O . ILE A 1 98 ? -5.400 -6.856 8.778 1.00 98.62 98 ILE A O 1
ATOM 748 N N . TYR A 1 99 ? -5.068 -4.685 9.246 1.00 98.62 99 TYR A N 1
ATOM 749 C CA . TYR A 1 99 ? -5.630 -4.692 10.587 1.00 98.62 99 TYR A CA 1
ATOM 750 C C . TYR A 1 99 ? -6.838 -3.769 10.667 1.00 98.62 99 TYR A C 1
ATOM 752 O O . TYR A 1 99 ? -6.919 -2.768 9.957 1.00 98.62 99 TYR A O 1
ATOM 760 N N . ARG A 1 100 ? -7.764 -4.075 11.573 1.00 98.62 100 ARG A N 1
ATOM 761 C CA . ARG A 1 100 ? -8.948 -3.258 11.849 1.00 98.62 100 ARG A CA 1
ATOM 762 C C . ARG A 1 100 ? -9.097 -2.992 13.344 1.00 98.62 100 ARG A C 1
ATOM 764 O O . ARG A 1 100 ? -8.829 -3.878 14.154 1.00 98.62 100 ARG A O 1
ATOM 771 N N . SER A 1 101 ? -9.573 -1.804 13.700 1.00 98.50 101 SER A N 1
ATOM 772 C CA . SER A 1 101 ? -9.838 -1.387 15.078 1.00 98.50 101 SER A CA 1
ATOM 773 C C . SER A 1 101 ? -11.071 -0.484 15.170 1.00 98.50 101 SER A C 1
ATOM 775 O O . SER A 1 101 ? -11.429 0.206 14.216 1.00 98.50 101 SER A O 1
ATOM 777 N N . THR A 1 102 ? -11.728 -0.469 16.327 1.00 97.94 102 THR A N 1
ATOM 778 C CA . THR A 1 102 ? -12.776 0.509 16.669 1.00 97.94 102 THR A CA 1
ATOM 779 C C . THR A 1 102 ? -12.254 1.677 17.501 1.00 97.94 102 THR A C 1
ATOM 781 O O . THR A 1 102 ? -12.930 2.698 17.592 1.00 97.94 102 THR A O 1
ATOM 784 N N . ASP A 1 103 ? -11.083 1.534 18.123 1.00 95.94 103 ASP A N 1
ATOM 785 C CA . ASP A 1 103 ? -10.601 2.419 19.190 1.00 95.94 103 ASP A CA 1
ATOM 786 C C . ASP A 1 103 ? -9.148 2.886 19.020 1.00 95.94 103 ASP A C 1
ATOM 788 O O . ASP A 1 103 ? -8.644 3.597 19.885 1.00 95.94 103 ASP A O 1
ATOM 792 N N . LEU A 1 104 ? -8.493 2.524 17.908 1.00 96.69 104 LEU A N 1
ATOM 793 C CA . LEU A 1 104 ? -7.085 2.808 17.593 1.00 96.69 104 LEU A CA 1
ATOM 794 C C . LEU A 1 104 ? -6.059 2.112 18.505 1.00 96.69 104 LEU A C 1
ATOM 796 O O . LEU A 1 104 ? -4.858 2.282 18.294 1.00 96.69 104 LEU A O 1
ATOM 800 N N . VAL A 1 105 ? -6.500 1.307 19.473 1.00 96.06 105 VAL A N 1
ATOM 801 C CA . VAL A 1 105 ? -5.639 0.643 20.462 1.00 96.06 105 VAL A CA 1
ATOM 802 C C . VAL A 1 105 ? -5.637 -0.866 20.255 1.00 96.06 105 VAL A C 1
ATOM 804 O O . VAL A 1 105 ? -4.572 -1.474 20.199 1.00 96.06 105 VAL A O 1
ATOM 807 N N . HIS A 1 106 ? -6.812 -1.471 20.102 1.00 96.00 106 HIS A N 1
ATOM 808 C CA . HIS A 1 106 ? -6.964 -2.908 19.908 1.00 96.00 106 HIS A CA 1
ATOM 809 C C . HIS A 1 106 ? -7.168 -3.211 18.428 1.00 96.00 106 HIS A C 1
ATOM 811 O O . HIS A 1 106 ? -8.163 -2.801 17.823 1.00 96.00 106 HIS A O 1
ATOM 817 N N . TRP A 1 107 ? -6.224 -3.946 17.847 1.00 98.19 107 TRP A N 1
ATOM 818 C CA . TRP A 1 107 ? -6.183 -4.245 16.421 1.00 98.19 107 TRP A CA 1
ATOM 819 C C . TRP A 1 107 ? -6.388 -5.735 16.169 1.00 98.19 107 TRP A C 1
ATOM 821 O O . TRP A 1 107 ? -5.770 -6.582 16.808 1.00 98.19 107 TRP A O 1
ATOM 831 N N . THR A 1 108 ? -7.262 -6.058 15.219 1.00 98.25 108 THR A N 1
ATOM 832 C CA . THR A 1 108 ? -7.511 -7.430 14.759 1.00 98.25 108 THR A CA 1
ATOM 833 C C . THR A 1 108 ? -6.980 -7.589 13.344 1.00 98.25 108 THR A C 1
ATOM 835 O O . THR A 1 108 ? -7.320 -6.783 12.477 1.00 98.25 108 THR A O 1
ATOM 838 N N . PHE A 1 109 ? -6.166 -8.619 13.104 1.00 98.06 109 PHE A N 1
ATOM 839 C CA . PHE A 1 109 ? -5.748 -8.984 11.751 1.00 98.06 109 PHE A CA 1
ATOM 840 C C . PHE A 1 109 ? -6.955 -9.432 10.919 1.00 98.06 109 PHE A C 1
ATOM 842 O O . PHE A 1 109 ? -7.791 -10.205 11.387 1.00 98.06 109 PHE A O 1
ATOM 849 N N . VAL A 1 110 ? -7.045 -8.934 9.689 1.00 98.19 110 VAL A N 1
ATOM 850 C CA . VAL A 1 110 ? -8.142 -9.217 8.760 1.00 98.19 110 VAL A CA 1
ATOM 851 C C . VAL A 1 110 ? -7.698 -10.215 7.697 1.00 98.19 110 VAL A C 1
ATOM 853 O O . VAL A 1 110 ? -8.352 -11.241 7.514 1.00 98.19 110 VAL A O 1
ATOM 856 N N . ARG A 1 111 ? -6.641 -9.868 6.954 1.00 97.50 111 ARG A N 1
ATOM 857 C CA . ARG A 1 111 ? -6.035 -10.634 5.854 1.00 97.50 111 ARG A CA 1
ATOM 858 C C . ARG A 1 111 ? -4.812 -9.890 5.318 1.00 97.50 111 ARG A C 1
ATOM 860 O O . ARG A 1 111 ? -4.604 -8.729 5.661 1.00 97.50 111 ARG A O 1
ATOM 867 N N . ASP A 1 112 ? -4.095 -10.516 4.399 1.00 97.81 112 ASP A N 1
ATOM 868 C CA . ASP A 1 112 ? -3.124 -9.834 3.543 1.00 97.81 112 ASP A CA 1
ATOM 869 C C . ASP A 1 112 ? -3.830 -9.076 2.421 1.00 97.81 112 ASP A C 1
ATOM 871 O O . ASP A 1 112 ? -4.862 -9.527 1.909 1.00 97.81 112 ASP A O 1
ATOM 875 N N . ALA A 1 113 ? -3.282 -7.925 2.021 1.00 97.44 113 ALA A N 1
ATOM 876 C CA . ALA A 1 113 ? -3.857 -7.159 0.921 1.00 97.44 113 ALA A CA 1
ATOM 877 C C . ALA A 1 113 ? -3.773 -7.924 -0.402 1.00 97.44 113 ALA A C 1
ATOM 879 O O . ALA A 1 113 ? -4.710 -7.870 -1.202 1.00 97.44 113 ALA A O 1
ATOM 880 N N . PHE A 1 114 ? -2.691 -8.680 -0.594 1.00 95.25 114 PHE A N 1
ATOM 881 C CA . PHE A 1 114 ? -2.442 -9.445 -1.803 1.00 95.25 114 PHE A CA 1
ATOM 882 C C . PHE A 1 114 ? -2.193 -10.926 -1.505 1.00 95.25 114 PHE A C 1
ATOM 884 O O . PHE A 1 114 ? -1.364 -11.243 -0.657 1.00 95.25 114 PHE A O 1
ATOM 891 N N . PRO A 1 115 ? -2.832 -11.849 -2.247 1.00 92.75 115 PRO A N 1
ATOM 892 C CA . PRO A 1 115 ? -2.511 -13.274 -2.162 1.00 92.75 115 PRO A CA 1
ATOM 893 C C . PRO A 1 115 ? -1.187 -13.623 -2.864 1.00 92.75 115 PRO A C 1
ATOM 895 O O . PRO A 1 115 ? -0.587 -14.656 -2.582 1.00 92.75 115 PRO A O 1
ATOM 898 N N . ALA A 1 116 ? -0.752 -12.783 -3.804 1.00 92.50 116 ALA A N 1
ATOM 899 C CA . ALA A 1 116 ? 0.498 -12.893 -4.540 1.00 92.50 116 ALA A CA 1
ATOM 900 C C . ALA A 1 116 ? 0.926 -11.501 -5.019 1.00 92.50 116 ALA A C 1
ATOM 902 O O . ALA A 1 116 ? 0.098 -10.599 -5.147 1.00 92.50 116 ALA A O 1
ATOM 903 N N . ARG A 1 117 ? 2.218 -11.331 -5.297 1.00 92.81 117 ARG A N 1
ATOM 904 C CA . ARG A 1 117 ? 2.751 -10.075 -5.833 1.00 92.81 117 ARG A CA 1
ATOM 905 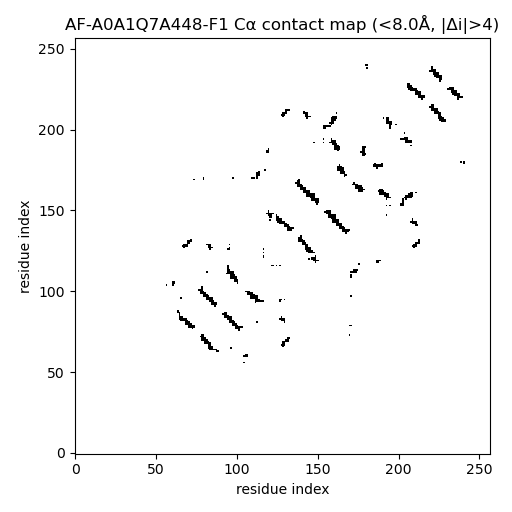C C . ARG A 1 117 ? 2.161 -9.787 -7.223 1.00 92.81 117 ARG A C 1
ATOM 907 O O . ARG A 1 117 ? 1.926 -10.738 -7.966 1.00 92.81 117 ARG A O 1
ATOM 914 N N . PRO A 1 118 ? 1.954 -8.511 -7.585 1.00 91.69 118 PRO A N 1
ATOM 915 C CA . PRO A 1 118 ? 1.599 -8.128 -8.949 1.00 91.69 118 PRO A CA 1
ATOM 916 C C . PRO A 1 118 ? 2.631 -8.632 -9.965 1.00 91.69 118 PRO A C 1
ATOM 918 O O . PRO A 1 118 ? 3.824 -8.617 -9.674 1.00 91.69 118 PRO A O 1
ATOM 921 N N . ASP A 1 119 ? 2.193 -8.982 -11.176 1.00 89.19 119 ASP A N 1
ATOM 922 C CA . ASP A 1 119 ? 3.049 -9.589 -12.213 1.00 89.19 119 ASP A CA 1
ATOM 923 C C . ASP A 1 119 ? 4.257 -8.723 -12.616 1.00 89.19 119 ASP A C 1
ATOM 925 O O . ASP A 1 119 ? 5.297 -9.231 -13.042 1.00 89.19 119 ASP A O 1
ATOM 929 N N . TRP A 1 120 ? 4.134 -7.400 -12.491 1.00 88.56 120 TRP A N 1
ATOM 930 C CA . TRP A 1 120 ? 5.207 -6.457 -12.804 1.00 88.56 120 TRP A CA 1
ATOM 931 C C . TRP A 1 120 ? 6.256 -6.344 -11.686 1.00 88.56 120 TRP A C 1
ATOM 933 O O . TRP A 1 120 ? 7.378 -5.894 -11.940 1.00 88.56 120 TRP A O 1
ATOM 943 N N . ALA A 1 121 ? 5.925 -6.747 -10.459 1.00 91.69 121 ALA A N 1
ATOM 944 C CA . ALA A 1 121 ? 6.875 -6.851 -9.361 1.00 91.69 121 ALA A CA 1
ATOM 945 C C . ALA A 1 121 ? 7.617 -8.190 -9.454 1.00 91.69 121 ALA A C 1
ATOM 947 O O . ALA A 1 121 ? 7.052 -9.199 -9.876 1.00 91.69 121 ALA A O 1
ATOM 948 N N . ALA A 1 122 ? 8.890 -8.220 -9.061 1.00 90.88 122 ALA A N 1
ATOM 949 C CA . ALA A 1 122 ? 9.617 -9.486 -9.051 1.00 90.88 122 ALA A CA 1
ATOM 950 C C . ALA A 1 122 ? 9.028 -10.462 -8.024 1.00 90.88 122 ALA A C 1
ATOM 952 O O . ALA A 1 122 ? 8.469 -10.046 -7.009 1.00 90.88 122 ALA A O 1
ATOM 953 N N . SER A 1 123 ? 9.185 -11.767 -8.254 1.00 90.62 123 SER A N 1
ATOM 954 C CA . SER A 1 123 ? 8.598 -12.817 -7.403 1.00 90.62 123 SER A CA 1
ATOM 955 C C . SER A 1 123 ? 9.028 -12.755 -5.934 1.00 90.62 123 SER A C 1
ATOM 957 O O . SER A 1 123 ? 8.288 -13.191 -5.052 1.00 90.62 123 SER A O 1
ATOM 959 N N . ASP A 1 124 ? 10.211 -12.212 -5.675 1.00 90.62 124 ASP A N 1
ATOM 960 C CA . ASP A 1 124 ? 10.835 -12.055 -4.367 1.00 90.62 124 ASP A CA 1
ATOM 961 C C . ASP A 1 124 ? 10.755 -10.612 -3.829 1.00 90.62 124 ASP A C 1
ATOM 963 O O . ASP A 1 124 ? 11.239 -10.345 -2.731 1.00 90.62 124 ASP A O 1
ATOM 967 N N . ALA A 1 125 ? 10.104 -9.684 -4.546 1.00 93.31 125 ALA A N 1
ATOM 968 C CA . ALA A 1 125 ? 10.083 -8.264 -4.187 1.00 93.31 125 ALA A CA 1
ATOM 969 C C . ALA A 1 125 ? 9.410 -8.008 -2.832 1.00 93.31 125 ALA A C 1
ATOM 971 O O . ALA A 1 125 ? 8.392 -8.602 -2.487 1.00 93.31 125 ALA A O 1
ATOM 972 N N . GLY A 1 126 ? 9.916 -7.064 -2.054 1.00 95.25 126 GLY A N 1
ATOM 973 C CA . GLY A 1 126 ? 9.145 -6.526 -0.941 1.00 95.25 126 GLY A CA 1
ATOM 974 C C . GLY A 1 126 ? 8.043 -5.600 -1.455 1.00 95.25 126 GLY A C 1
ATOM 975 O O . GL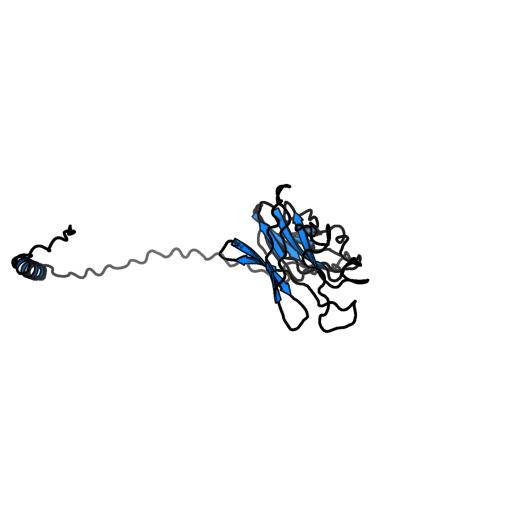Y A 1 126 ? 8.305 -4.799 -2.354 1.00 95.25 126 GLY A O 1
ATOM 976 N N . LEU A 1 127 ? 6.833 -5.699 -0.892 1.00 97.31 127 LEU A N 1
ATOM 977 C CA . LEU A 1 127 ? 5.800 -4.672 -1.057 1.00 97.31 127 LEU A CA 1
ATOM 978 C C . LEU A 1 127 ? 5.710 -3.843 0.225 1.00 97.31 127 LEU A C 1
ATOM 980 O O . LEU A 1 127 ? 5.458 -4.398 1.295 1.00 97.31 127 LEU A O 1
ATOM 984 N N . TRP A 1 128 ? 5.946 -2.537 0.119 1.00 97.88 128 TRP A N 1
ATOM 985 C CA . TRP A 1 128 ? 6.254 -1.675 1.263 1.00 97.88 128 TRP A CA 1
ATOM 986 C C . TRP A 1 128 ? 5.529 -0.333 1.226 1.00 97.88 128 TRP A C 1
ATOM 988 O O . TRP A 1 128 ? 5.074 0.109 0.167 1.00 97.88 128 TRP A O 1
ATOM 998 N N . ALA A 1 129 ? 5.515 0.319 2.388 1.00 97.81 129 ALA A N 1
ATOM 999 C CA . ALA A 1 129 ? 5.129 1.704 2.622 1.00 97.81 129 ALA A CA 1
ATOM 1000 C C . ALA A 1 129 ? 3.834 2.077 1.894 1.00 97.81 129 ALA A C 1
ATOM 1002 O O . ALA A 1 129 ? 3.859 2.872 0.948 1.00 97.81 129 ALA A O 1
ATOM 1003 N N . PRO A 1 130 ? 2.712 1.435 2.263 1.00 98.00 130 PRO A N 1
ATOM 1004 C CA . PRO A 1 130 ? 1.443 1.750 1.647 1.00 98.00 130 PRO A CA 1
ATOM 1005 C C . PRO A 1 130 ? 1.014 3.191 1.965 1.00 98.00 130 PRO A C 1
ATOM 1007 O O . PRO A 1 130 ? 1.433 3.772 2.962 1.00 98.00 130 PRO A O 1
ATOM 1010 N N . ASP A 1 131 ? 0.111 3.733 1.152 1.00 97.75 131 ASP A N 1
ATOM 1011 C CA . ASP A 1 131 ? -0.706 4.909 1.464 1.00 97.75 131 ASP A CA 1
ATOM 1012 C C . ASP A 1 131 ? -2.160 4.652 1.054 1.00 97.75 131 ASP A C 1
ATOM 1014 O O . ASP A 1 131 ? -2.412 4.052 0.005 1.00 97.75 131 ASP A O 1
ATOM 1018 N N . LEU A 1 132 ? -3.119 5.091 1.877 1.00 96.94 132 LEU A N 1
ATOM 1019 C CA . LEU A 1 132 ? -4.541 4.773 1.723 1.00 96.94 132 LEU A CA 1
ATOM 1020 C C . LEU A 1 132 ? -5.387 6.005 1.464 1.00 96.94 132 LEU A C 1
ATOM 1022 O O . LEU A 1 132 ? -5.408 6.949 2.248 1.00 96.94 132 LEU A O 1
ATOM 1026 N N . GLN A 1 133 ? -6.188 5.934 0.406 1.00 94.56 133 GLN A N 1
ATOM 1027 C CA . GLN A 1 133 ? -7.068 7.018 -0.001 1.00 94.56 133 GLN A CA 1
ATOM 1028 C C . GLN A 1 133 ? -8.459 6.490 -0.326 1.00 94.56 133 GLN A C 1
ATOM 1030 O O . GLN A 1 133 ? -8.627 5.382 -0.834 1.00 94.56 133 GLN A O 1
ATOM 1035 N N . TYR A 1 134 ? -9.475 7.306 -0.059 1.00 93.81 134 TYR A N 1
ATOM 1036 C CA . TYR A 1 134 ? -10.849 7.017 -0.451 1.00 93.81 134 TYR A CA 1
ATOM 1037 C C . TYR A 1 134 ? -11.419 8.183 -1.247 1.00 93.81 134 TYR A C 1
ATOM 1039 O O . TYR A 1 134 ? -11.489 9.313 -0.763 1.00 93.81 134 TYR A O 1
ATOM 1047 N N . TYR A 1 135 ? -11.825 7.909 -2.481 1.00 90.12 135 TYR A N 1
ATOM 1048 C CA . TYR A 1 135 ? -12.473 8.875 -3.360 1.00 90.12 135 TYR A CA 1
ATOM 1049 C C . TYR A 1 135 ? -13.232 8.146 -4.471 1.00 90.12 135 TYR A C 1
ATOM 1051 O O . TYR A 1 135 ? -12.972 6.981 -4.753 1.00 90.12 135 TYR A O 1
ATOM 1059 N N . ASN A 1 136 ? -14.198 8.816 -5.108 1.00 89.94 136 ASN A N 1
ATOM 1060 C CA . ASN A 1 136 ? -15.013 8.232 -6.185 1.00 89.94 136 ASN A CA 1
ATOM 1061 C C . ASN A 1 136 ? -15.611 6.856 -5.825 1.00 89.94 136 ASN A C 1
ATOM 1063 O O . ASN A 1 136 ? -15.638 5.949 -6.653 1.00 89.94 136 ASN A O 1
ATOM 1067 N N . HIS A 1 137 ? -16.064 6.706 -4.577 1.00 92.81 137 HIS A N 1
ATOM 1068 C CA . HIS A 1 137 ? -16.647 5.468 -4.049 1.00 92.81 137 HIS A CA 1
ATOM 1069 C C . HIS A 1 137 ? -15.732 4.235 -4.098 1.00 92.81 137 HIS A C 1
ATOM 1071 O O . HIS A 1 137 ? -16.216 3.106 -4.118 1.00 92.81 137 HIS A O 1
ATOM 1077 N N . LYS A 1 138 ? -14.413 4.441 -4.106 1.00 93.94 138 LYS A N 1
ATOM 1078 C CA . LYS A 1 138 ? -13.416 3.376 -4.180 1.00 93.94 138 LYS A CA 1
ATOM 1079 C C . LYS A 1 138 ? -12.241 3.678 -3.255 1.00 93.94 138 LYS A C 1
ATOM 1081 O O . LYS A 1 138 ? -11.893 4.840 -3.028 1.00 93.94 138 LYS A O 1
ATOM 1086 N N . TYR A 1 139 ? -11.653 2.625 -2.703 1.00 95.75 139 TYR A N 1
ATOM 1087 C CA . TYR A 1 139 ? -10.421 2.696 -1.932 1.00 95.75 139 TYR A CA 1
ATOM 1088 C C . TYR A 1 139 ? -9.228 2.478 -2.856 1.00 95.75 139 TYR A C 1
ATOM 1090 O O . TYR A 1 139 ? -9.268 1.614 -3.732 1.00 95.75 139 TYR A O 1
ATOM 1098 N N . TYR A 1 140 ? -8.177 3.256 -2.633 1.00 95.31 140 TYR A N 1
ATOM 1099 C CA . TYR A 1 140 ? -6.912 3.197 -3.349 1.00 95.31 140 TYR A CA 1
ATOM 1100 C C . TYR A 1 140 ? -5.800 2.945 -2.340 1.00 95.31 140 TYR A C 1
ATOM 1102 O O . TYR A 1 140 ? -5.765 3.584 -1.288 1.00 95.31 140 TYR A O 1
ATOM 1110 N N . MET A 1 141 ? -4.917 2.010 -2.671 1.00 97.06 1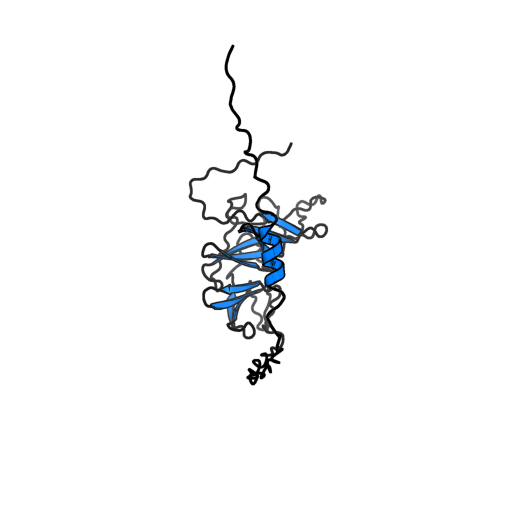41 MET A N 1
ATOM 1111 C CA . MET A 1 141 ? -3.704 1.722 -1.922 1.00 97.06 141 MET A CA 1
ATOM 1112 C C . MET A 1 141 ? -2.526 1.913 -2.859 1.00 97.06 141 MET A C 1
ATOM 1114 O O . MET A 1 141 ? -2.339 1.126 -3.786 1.00 97.06 141 MET A O 1
ATOM 1118 N N . TYR A 1 142 ? -1.737 2.949 -2.625 1.00 96.06 142 TYR A N 1
ATOM 1119 C CA . TYR A 1 142 ? -0.443 3.096 -3.280 1.00 96.06 142 TYR A CA 1
ATOM 1120 C C . TYR A 1 142 ? 0.588 2.331 -2.483 1.00 96.06 142 TYR A C 1
ATOM 1122 O O . TYR A 1 142 ? 0.487 2.287 -1.265 1.00 96.06 142 TYR A O 1
ATOM 1130 N N . TYR A 1 143 ? 1.548 1.706 -3.148 1.00 97.19 143 TYR A N 1
ATOM 1131 C CA . TYR A 1 143 ? 2.555 0.893 -2.477 1.00 97.19 143 TYR A CA 1
ATOM 1132 C C . TYR A 1 143 ? 3.834 0.845 -3.303 1.00 97.19 143 TYR A C 1
ATOM 1134 O O . TYR A 1 143 ? 3.815 1.003 -4.525 1.00 97.19 143 TYR A O 1
ATOM 1142 N N . THR A 1 144 ? 4.950 0.608 -2.631 1.00 97.12 144 THR A N 1
ATOM 1143 C CA . THR A 1 144 ? 6.255 0.411 -3.262 1.00 97.12 144 THR A CA 1
ATOM 1144 C C . THR A 1 144 ? 6.463 -1.069 -3.546 1.00 97.12 144 THR A C 1
ATOM 1146 O O . THR A 1 144 ? 6.218 -1.887 -2.667 1.00 97.12 144 THR A O 1
ATOM 1149 N N . ALA A 1 145 ? 6.975 -1.420 -4.722 1.00 95.56 145 ALA A N 1
ATOM 1150 C CA . ALA A 1 145 ? 7.680 -2.681 -4.930 1.00 95.56 145 ALA A CA 1
ATOM 1151 C C . ALA A 1 145 ? 9.187 -2.412 -4.900 1.00 95.56 145 ALA A C 1
ATOM 1153 O O . ALA A 1 145 ? 9.672 -1.499 -5.575 1.00 95.56 145 ALA A O 1
ATOM 1154 N N . SER A 1 146 ? 9.934 -3.203 -4.132 1.00 93.88 146 SER A N 1
ATOM 1155 C CA . SER A 1 146 ? 11.374 -3.009 -3.938 1.00 93.88 146 SER A CA 1
ATOM 1156 C C . SER A 1 146 ? 12.169 -3.089 -5.240 1.00 93.88 146 SER A C 1
ATOM 1158 O O . SER A 1 146 ? 13.167 -2.388 -5.402 1.00 93.88 146 SER A O 1
ATOM 1160 N N . TRP A 1 147 ? 11.720 -3.929 -6.170 1.00 91.38 147 TRP A N 1
ATOM 1161 C CA . TRP A 1 147 ? 12.275 -4.071 -7.510 1.00 91.38 147 TRP A CA 1
ATOM 1162 C C . TRP A 1 147 ? 11.255 -4.759 -8.420 1.00 91.38 147 TRP A C 1
ATOM 1164 O O . TRP A 1 147 ? 10.297 -5.392 -7.964 1.00 91.38 147 TRP A O 1
ATOM 1174 N N . THR A 1 148 ? 11.437 -4.584 -9.721 1.00 90.06 148 THR A N 1
ATOM 1175 C CA . THR A 1 148 ? 10.471 -5.006 -10.737 1.00 90.06 148 THR A CA 1
ATOM 1176 C C . THR A 1 148 ? 11.006 -6.172 -11.555 1.00 90.06 148 THR A C 1
ATOM 1178 O O . THR A 1 148 ? 12.218 -6.343 -11.706 1.00 90.06 148 THR A O 1
ATOM 1181 N N . ASN A 1 149 ? 10.091 -6.979 -12.095 1.00 83.19 149 ASN A N 1
ATOM 1182 C CA . ASN A 1 149 ? 10.429 -7.940 -13.141 1.00 83.19 149 ASN A CA 1
ATOM 1183 C C . ASN A 1 149 ? 11.018 -7.204 -14.359 1.00 83.19 149 ASN A C 1
ATOM 1185 O O . ASN A 1 149 ? 10.825 -5.992 -14.489 1.00 83.19 149 ASN A O 1
ATOM 1189 N N . PRO A 1 150 ? 11.719 -7.902 -15.272 1.00 76.88 150 PRO A N 1
ATOM 1190 C CA . PRO A 1 150 ? 12.183 -7.296 -16.512 1.00 76.88 150 PRO A CA 1
ATOM 1191 C C . PRO A 1 150 ? 11.029 -6.577 -17.225 1.00 76.88 150 PRO A C 1
ATOM 1193 O O . PRO A 1 150 ? 10.077 -7.200 -17.699 1.00 76.88 150 PRO A O 1
ATOM 1196 N N . LEU A 1 151 ? 11.107 -5.250 -17.295 1.00 73.06 151 LEU A N 1
ATOM 1197 C CA . LEU A 1 151 ? 10.146 -4.429 -18.021 1.00 73.06 151 LEU A CA 1
ATOM 1198 C C . LEU A 1 151 ? 10.765 -4.079 -19.379 1.00 73.06 151 LEU A C 1
ATOM 1200 O O . LEU A 1 151 ? 11.917 -3.645 -19.406 1.00 73.06 151 LEU A O 1
ATOM 1204 N N . PRO A 1 152 ? 10.026 -4.164 -20.507 1.00 65.44 152 PRO A N 1
ATOM 1205 C CA . PRO A 1 152 ? 10.587 -3.953 -21.849 1.00 65.44 152 PRO A CA 1
ATOM 1206 C C . PRO A 1 152 ? 11.369 -2.641 -22.034 1.00 65.44 152 PRO A C 1
ATOM 1208 O O . PRO A 1 152 ? 12.238 -2.549 -22.894 1.00 65.44 152 PRO A O 1
ATOM 1211 N N . LYS A 1 153 ? 11.065 -1.620 -21.221 1.00 67.31 153 LYS A N 1
ATOM 1212 C CA . LYS A 1 153 ? 11.710 -0.300 -21.236 1.00 67.31 153 LYS A CA 1
ATOM 1213 C C . LYS A 1 153 ? 12.892 -0.159 -20.262 1.00 67.31 153 LYS A C 1
ATOM 1215 O O . LYS A 1 153 ? 13.683 0.763 -20.428 1.00 67.31 153 LYS A O 1
ATOM 1220 N N . TYR A 1 154 ? 13.006 -1.024 -19.253 1.00 67.06 154 TYR A N 1
ATOM 1221 C CA . TYR A 1 154 ? 13.905 -0.864 -18.098 1.00 67.06 154 TYR A CA 1
ATOM 1222 C C . TYR A 1 154 ? 14.871 -2.050 -17.925 1.00 67.06 154 TYR A C 1
ATOM 1224 O O . TYR A 1 154 ? 15.282 -2.388 -16.819 1.00 67.06 154 TYR A O 1
ATOM 1232 N N . GLY A 1 155 ? 15.263 -2.687 -19.028 1.00 63.03 155 GLY A N 1
ATOM 1233 C CA . GLY A 1 155 ? 16.308 -3.711 -19.016 1.00 63.03 155 GLY A CA 1
ATOM 1234 C C . GLY A 1 155 ? 15.952 -4.974 -18.223 1.00 63.03 155 GLY A C 1
ATOM 1235 O O . GLY A 1 155 ? 14.787 -5.317 -18.030 1.00 63.03 155 GLY A O 1
ATOM 1236 N N . THR A 1 156 ? 16.988 -5.712 -17.825 1.00 58.38 156 THR A N 1
ATOM 1237 C CA . THR A 1 156 ? 16.868 -7.074 -17.282 1.00 58.38 156 THR A CA 1
ATOM 1238 C C . THR A 1 156 ? 16.459 -7.143 -15.815 1.00 58.38 156 THR A C 1
ATOM 1240 O O . THR A 1 156 ? 15.851 -8.129 -15.436 1.00 58.38 156 THR A O 1
ATOM 1243 N N . ASN A 1 157 ? 16.743 -6.118 -15.011 1.00 63.62 157 ASN A N 1
ATOM 1244 C CA . ASN A 1 157 ? 16.312 -6.020 -13.614 1.00 63.62 157 ASN A CA 1
ATOM 1245 C C . ASN A 1 157 ? 15.847 -4.581 -13.394 1.00 63.62 157 ASN A C 1
ATOM 1247 O O . ASN A 1 157 ? 16.682 -3.681 -13.293 1.00 63.62 157 ASN A O 1
ATOM 1251 N N . GLY A 1 158 ? 14.540 -4.330 -13.397 1.00 71.19 158 GLY A N 1
ATOM 1252 C CA . GLY A 1 158 ? 14.054 -2.980 -13.141 1.00 71.19 158 GLY A CA 1
ATOM 1253 C C . GLY A 1 158 ? 14.210 -2.618 -11.658 1.00 71.19 158 GLY A C 1
ATOM 1254 O O . GLY A 1 158 ? 14.117 -3.472 -10.777 1.00 71.19 158 GLY A O 1
ATOM 1255 N N . GLY A 1 159 ? 14.460 -1.340 -11.361 1.00 88.31 159 GLY A N 1
ATOM 1256 C CA . GLY A 1 159 ? 14.540 -0.830 -9.984 1.00 88.31 159 GLY A CA 1
ATOM 1257 C C . GLY A 1 159 ? 13.204 -0.847 -9.229 1.00 88.31 159 GLY A C 1
ATOM 1258 O O . GLY A 1 159 ? 12.209 -1.392 -9.713 1.00 88.31 159 GLY A O 1
ATOM 1259 N N . SER A 1 160 ? 13.178 -0.231 -8.044 1.00 92.56 160 SER A N 1
ATOM 1260 C CA . SER A 1 160 ? 11.933 -0.015 -7.290 1.00 92.56 160 SER A CA 1
ATOM 1261 C C . SER A 1 160 ? 10.958 0.870 -8.053 1.00 92.56 160 SER A C 1
ATOM 1263 O O . SER A 1 160 ? 11.353 1.722 -8.853 1.00 92.56 160 SER A O 1
ATOM 1265 N N . ALA A 1 161 ? 9.675 0.655 -7.792 1.00 92.44 161 ALA A N 1
ATOM 1266 C CA . ALA A 1 161 ? 8.580 1.326 -8.470 1.00 92.44 161 ALA A CA 1
ATOM 1267 C C . ALA A 1 161 ? 7.361 1.435 -7.549 1.00 92.44 161 ALA A C 1
ATOM 1269 O O . ALA A 1 161 ? 7.267 0.723 -6.549 1.00 92.44 161 ALA A O 1
ATOM 1270 N N . ILE A 1 162 ? 6.412 2.303 -7.903 1.00 93.62 162 ILE A N 1
ATOM 1271 C CA . ILE A 1 162 ? 5.168 2.491 -7.145 1.00 93.62 162 ILE A CA 1
ATOM 1272 C C . ILE A 1 162 ? 3.992 1.957 -7.958 1.00 93.62 162 ILE A C 1
ATOM 1274 O O . ILE A 1 162 ? 3.805 2.334 -9.118 1.00 93.62 162 ILE A O 1
ATOM 1278 N N . GLY A 1 163 ? 3.197 1.097 -7.328 1.00 92.69 163 GLY A N 1
ATOM 1279 C CA . GLY A 1 163 ? 1.931 0.583 -7.837 1.00 92.69 163 GLY A CA 1
ATOM 1280 C C . GLY A 1 163 ? 0.721 1.266 -7.206 1.00 92.69 163 GLY A C 1
ATOM 1281 O O . GLY A 1 163 ? 0.841 2.038 -6.251 1.00 92.69 163 GLY A O 1
ATOM 1282 N N . VAL A 1 164 ? -0.460 0.948 -7.736 1.00 93.38 164 VAL A N 1
ATOM 1283 C CA . VAL A 1 164 ? -1.741 1.301 -7.117 1.00 93.38 164 VAL A CA 1
ATOM 1284 C C . VAL A 1 164 ? -2.694 0.121 -7.189 1.00 93.38 164 VAL A C 1
ATOM 1286 O O . VAL A 1 164 ? -2.929 -0.450 -8.250 1.00 93.38 164 VAL A O 1
ATOM 1289 N N . ALA A 1 165 ? -3.274 -0.225 -6.050 1.00 94.75 165 ALA A N 1
ATOM 1290 C CA . ALA A 1 165 ? -4.337 -1.200 -5.940 1.00 94.75 165 ALA A CA 1
ATOM 1291 C C . ALA A 1 165 ? -5.658 -0.508 -5.640 1.00 94.75 165 ALA A C 1
ATOM 1293 O O . ALA A 1 165 ? -5.692 0.559 -5.025 1.00 94.75 165 ALA A O 1
ATOM 1294 N N . THR A 1 166 ? -6.757 -1.146 -6.024 1.00 95.12 166 THR A N 1
ATOM 1295 C CA . THR A 1 166 ? -8.098 -0.680 -5.686 1.00 95.12 166 THR A CA 1
ATOM 1296 C C . THR A 1 166 ? -8.925 -1.751 -4.996 1.00 95.12 166 THR A C 1
ATOM 1298 O O . THR A 1 166 ? -8.729 -2.946 -5.222 1.00 95.12 166 THR A O 1
ATOM 1301 N N . ALA A 1 167 ? -9.857 -1.307 -4.156 1.00 96.00 167 ALA A N 1
ATOM 1302 C CA . ALA A 1 167 ? -10.838 -2.152 -3.490 1.00 96.00 167 ALA A CA 1
ATOM 1303 C C . ALA A 1 167 ? -12.136 -1.375 -3.233 1.00 96.00 167 ALA A C 1
ATOM 1305 O O . ALA A 1 167 ? -12.136 -0.147 -3.134 1.00 96.00 167 ALA A O 1
ATOM 1306 N N . ASP A 1 168 ? -13.248 -2.088 -3.076 1.00 96.25 168 ASP A N 1
ATOM 1307 C CA . ASP A 1 168 ? -14.526 -1.479 -2.671 1.00 96.25 168 ASP A CA 1
ATOM 1308 C C . ASP A 1 168 ? -14.660 -1.381 -1.136 1.00 96.25 168 ASP A C 1
ATOM 1310 O O . ASP A 1 168 ? -15.547 -0.711 -0.611 1.00 96.25 168 ASP A O 1
ATOM 1314 N N . SER A 1 169 ? -13.740 -2.012 -0.401 1.00 97.00 169 SER A N 1
ATOM 1315 C CA . SER A 1 169 ? -13.614 -1.967 1.056 1.00 97.00 169 SER A CA 1
ATOM 1316 C C . SER A 1 169 ? -12.130 -1.955 1.434 1.00 97.00 169 SER A C 1
ATOM 1318 O O . SER A 1 169 ? -11.353 -2.658 0.787 1.00 97.00 169 SER A O 1
ATOM 1320 N N . PRO A 1 170 ? -11.707 -1.246 2.496 1.00 96.75 170 PRO A N 1
ATOM 1321 C CA . PRO A 1 170 ? -10.311 -1.255 2.937 1.00 96.75 170 PRO A CA 1
ATOM 1322 C C . PRO A 1 170 ? -9.889 -2.612 3.512 1.00 96.75 170 PRO A C 1
ATOM 1324 O O . PRO A 1 170 ? -8.701 -2.904 3.584 1.00 96.75 170 PRO A O 1
ATOM 1327 N N . ALA A 1 171 ? -10.850 -3.477 3.861 1.00 97.31 171 ALA A N 1
ATOM 1328 C CA . ALA A 1 171 ? -10.577 -4.875 4.167 1.00 97.31 171 ALA A CA 1
ATOM 1329 C C . ALA A 1 171 ? -10.079 -5.655 2.934 1.00 97.31 171 ALA A C 1
ATOM 1331 O O . ALA A 1 171 ? -9.550 -6.753 3.084 1.00 97.31 171 ALA A O 1
ATOM 1332 N N . GLY A 1 172 ? -10.272 -5.136 1.718 1.00 94.50 172 GLY A N 1
ATOM 1333 C CA . GLY A 1 172 ? -10.059 -5.828 0.453 1.00 94.50 172 GLY A CA 1
ATOM 1334 C C . GLY A 1 172 ? -11.272 -6.668 0.005 1.00 94.50 172 GLY A C 1
ATOM 1335 O O . GLY A 1 172 ? -12.346 -6.584 0.613 1.00 94.50 172 GLY A O 1
ATOM 1336 N N . PRO A 1 173 ? -11.106 -7.544 -1.003 1.00 94.81 173 PRO A N 1
ATOM 1337 C CA . PRO A 1 173 ? -9.841 -7.858 -1.671 1.00 94.81 173 PRO A CA 1
ATOM 1338 C C . PRO A 1 173 ? -9.284 -6.654 -2.434 1.00 94.81 173 PRO A C 1
ATOM 1340 O O . PRO A 1 173 ? -10.043 -5.894 -3.033 1.00 94.81 173 PRO A O 1
ATOM 1343 N N . TRP A 1 174 ? -7.964 -6.483 -2.391 1.00 96.44 174 TRP A N 1
ATOM 1344 C CA . TRP A 1 174 ? -7.273 -5.474 -3.186 1.00 96.44 174 TRP A CA 1
ATOM 1345 C C . TRP A 1 174 ? -6.865 -6.072 -4.526 1.00 96.44 174 TRP A C 1
ATOM 1347 O O . TRP A 1 174 ? -6.452 -7.226 -4.611 1.00 96.44 174 TRP A O 1
ATOM 1357 N N . THR A 1 175 ? -7.017 -5.292 -5.588 1.00 93.38 175 THR A N 1
ATOM 1358 C CA . THR A 1 175 ? -6.614 -5.673 -6.944 1.00 93.38 175 THR A CA 1
ATOM 1359 C C . THR A 1 175 ? -5.666 -4.621 -7.480 1.00 93.38 175 THR A C 1
ATOM 1361 O O . THR A 1 175 ? -6.018 -3.440 -7.482 1.00 93.38 175 THR A O 1
ATOM 1364 N N . ASP A 1 176 ? -4.478 -5.034 -7.925 1.00 91.25 176 ASP A N 1
ATOM 1365 C CA . ASP A 1 176 ? -3.562 -4.131 -8.618 1.00 91.25 176 ASP A CA 1
ATOM 1366 C C . ASP A 1 176 ? -4.248 -3.569 -9.869 1.00 91.25 176 ASP A C 1
ATOM 1368 O O . ASP A 1 176 ? -4.820 -4.315 -10.664 1.00 91.25 176 ASP A O 1
ATOM 1372 N N . ALA A 1 177 ? -4.246 -2.248 -10.016 1.00 83.25 177 ALA A N 1
ATOM 1373 C CA . ALA A 1 177 ? -4.945 -1.575 -11.105 1.00 83.25 177 ALA A CA 1
ATOM 1374 C C . ALA A 1 177 ? -4.040 -1.313 -12.322 1.00 83.25 177 ALA A C 1
ATOM 1376 O O . ALA A 1 177 ? -4.539 -0.852 -13.351 1.00 83.25 177 ALA A O 1
ATOM 1377 N N . GLY A 1 178 ? -2.737 -1.611 -12.228 1.00 73.00 178 GLY A N 1
ATOM 1378 C CA . GLY A 1 178 ? -1.744 -1.247 -13.241 1.00 73.00 178 GLY A CA 1
ATOM 1379 C C . GLY A 1 178 ? -1.649 0.270 -13.450 1.00 73.00 178 GLY A C 1
ATOM 1380 O O . GLY A 1 178 ? -2.018 1.040 -12.566 1.00 73.00 178 GLY A O 1
ATOM 1381 N N . ASP A 1 179 ? -1.187 0.709 -14.628 1.00 64.06 179 ASP A N 1
ATOM 1382 C CA . ASP A 1 179 ? -1.239 2.115 -15.052 1.00 64.06 179 ASP A CA 1
ATOM 1383 C C . ASP A 1 179 ? -2.597 2.445 -15.715 1.00 64.06 179 ASP A C 1
ATOM 1385 O O . ASP A 1 179 ? -2.806 2.134 -16.896 1.00 64.06 179 ASP A O 1
ATOM 1389 N N . PRO A 1 180 ? -3.529 3.117 -15.010 1.00 51.78 180 PRO A N 1
ATOM 1390 C CA . PRO A 1 180 ? -4.844 3.448 -15.550 1.00 51.78 180 PRO A CA 1
ATOM 1391 C C . PRO A 1 180 ? -4.803 4.533 -16.636 1.00 51.78 180 PRO A C 1
ATOM 1393 O O . PRO A 1 180 ? -5.796 4.726 -17.341 1.00 51.78 180 PRO A O 1
ATOM 1396 N N . ALA A 1 181 ? -3.684 5.250 -16.809 1.00 46.34 181 ALA A N 1
ATOM 1397 C CA . ALA A 1 181 ? -3.513 6.201 -17.905 1.00 46.34 181 ALA A CA 1
ATOM 1398 C C . ALA A 1 181 ? -3.184 5.511 -19.240 1.00 46.34 181 ALA A C 1
ATOM 1400 O O . ALA A 1 181 ? -3.121 6.188 -20.270 1.00 46.34 181 ALA A O 1
ATOM 1401 N N . GLY A 1 182 ? -3.009 4.183 -19.242 1.00 46.00 182 GLY A N 1
ATOM 1402 C CA . GLY A 1 182 ? -2.680 3.419 -20.439 1.00 46.00 182 GLY A CA 1
ATOM 1403 C C . GLY A 1 182 ? -1.331 3.823 -21.025 1.00 46.00 182 GLY A C 1
ATOM 1404 O O . GLY A 1 182 ? -1.170 3.786 -22.248 1.00 46.00 182 GLY A O 1
ATOM 1405 N N . GLY A 1 183 ? -0.385 4.246 -20.179 1.00 50.06 183 GLY A N 1
ATOM 1406 C CA . GLY A 1 183 ? 0.991 4.484 -20.581 1.00 50.06 183 GLY A CA 1
ATOM 1407 C C . GLY A 1 183 ? 1.647 3.207 -21.107 1.00 50.06 183 GLY A C 1
ATOM 1408 O O . GLY A 1 183 ? 1.009 2.183 -21.347 1.00 50.06 183 GLY A O 1
ATOM 1409 N N . SER A 1 184 ? 2.964 3.239 -21.295 1.00 42.62 184 SER A N 1
ATOM 1410 C CA . SER A 1 184 ? 3.720 2.121 -21.882 1.00 42.62 184 SER A CA 1
ATOM 1411 C C . SER A 1 184 ? 3.669 0.800 -21.086 1.00 42.62 184 SER A C 1
ATOM 1413 O O . SER A 1 184 ? 4.291 -0.171 -21.507 1.00 42.62 184 SER A O 1
ATOM 1415 N N . PHE A 1 185 ? 2.927 0.746 -19.974 1.00 49.41 185 PHE A N 1
ATOM 1416 C CA . PHE A 1 185 ? 2.714 -0.434 -19.145 1.00 49.41 185 PHE A CA 1
ATOM 1417 C C . PHE A 1 185 ? 1.225 -0.634 -18.860 1.00 49.41 185 PHE A C 1
ATOM 1419 O O . PHE A 1 185 ? 0.756 -0.442 -17.741 1.00 49.41 185 PHE A O 1
ATOM 1426 N N . GLN A 1 186 ? 0.470 -1.049 -19.878 1.00 52.44 186 GLN A N 1
ATOM 1427 C CA . GLN A 1 186 ? -0.803 -1.733 -19.641 1.00 52.44 186 GLN A CA 1
ATOM 1428 C C . GLN A 1 186 ? -0.471 -2.889 -18.670 1.00 52.44 186 GLN A C 1
ATOM 1430 O O . GLN A 1 186 ? 0.247 -3.801 -19.070 1.00 52.44 186 GLN A O 1
ATOM 1435 N N . HIS A 1 187 ? -0.879 -2.794 -17.396 1.00 64.19 187 HIS A N 1
ATOM 1436 C CA . HIS A 1 187 ? -0.515 -3.704 -16.283 1.00 64.19 187 HIS A CA 1
ATOM 1437 C C . HIS A 1 187 ? 0.860 -3.529 -15.586 1.00 64.19 187 HIS A C 1
ATOM 1439 O O . HIS A 1 187 ? 1.353 -4.484 -14.994 1.00 64.19 187 HIS A O 1
ATOM 1445 N N . GLY A 1 188 ? 1.491 -2.347 -15.609 1.00 78.88 188 GLY A N 1
ATOM 1446 C CA . GLY A 1 188 ? 2.707 -2.080 -14.812 1.00 78.88 188 GLY A CA 1
ATOM 1447 C C . GLY A 1 188 ? 2.552 -1.001 -13.735 1.00 78.88 188 GLY A C 1
ATOM 1448 O O . GLY A 1 188 ? 1.447 -0.506 -13.518 1.00 78.88 188 GLY A O 1
ATOM 1449 N N . PRO A 1 189 ? 3.653 -0.613 -13.064 1.00 87.38 189 PRO A N 1
ATOM 1450 C CA . PRO A 1 189 ? 3.620 0.388 -12.001 1.00 87.38 189 PRO A CA 1
ATOM 1451 C C . PRO A 1 189 ? 3.203 1.768 -12.524 1.00 87.38 189 PRO A C 1
ATOM 1453 O O . PRO A 1 189 ? 3.588 2.170 -13.625 1.00 87.38 189 PRO A O 1
ATOM 1456 N N . ILE A 1 190 ? 2.489 2.532 -11.695 1.00 86.38 190 ILE A N 1
ATOM 1457 C CA . ILE A 1 190 ? 2.092 3.917 -11.999 1.00 86.38 190 ILE A CA 1
ATOM 1458 C C . ILE A 1 190 ? 3.261 4.902 -11.924 1.00 86.38 190 ILE A C 1
ATOM 1460 O O . ILE A 1 190 ? 3.266 5.913 -12.627 1.00 86.38 190 ILE A O 1
ATOM 1464 N N . VAL A 1 191 ? 4.268 4.612 -11.096 1.00 87.56 191 VAL A N 1
ATOM 1465 C CA . VAL A 1 191 ? 5.558 5.304 -11.121 1.00 87.56 191 VAL A CA 1
ATOM 1466 C C . VAL A 1 191 ? 6.614 4.253 -11.423 1.00 87.56 191 VAL A C 1
ATOM 1468 O O . VAL A 1 191 ? 6.940 3.450 -10.547 1.00 87.56 191 VAL A O 1
ATOM 1471 N N . PRO A 1 192 ? 7.126 4.207 -12.660 1.00 86.69 192 PRO A N 1
ATOM 1472 C CA . PRO A 1 192 ? 8.062 3.172 -13.055 1.00 86.69 192 PRO A CA 1
ATOM 1473 C C . PRO A 1 192 ? 9.448 3.380 -12.432 1.00 86.69 192 PRO A C 1
ATOM 1475 O O . PRO A 1 192 ? 9.747 4.478 -11.949 1.00 86.69 192 PRO A O 1
ATOM 1478 N N . PRO A 1 193 ? 10.332 2.367 -12.522 1.00 87.19 193 PRO A N 1
ATOM 1479 C CA . PRO A 1 193 ? 11.721 2.512 -12.117 1.00 87.19 193 PRO A CA 1
ATOM 1480 C C . PRO A 1 193 ? 12.385 3.717 -12.778 1.00 87.19 193 PRO A C 1
ATOM 1482 O O . PRO A 1 193 ? 12.197 3.984 -13.970 1.00 87.19 193 PRO A O 1
ATOM 1485 N N . ARG A 1 194 ? 13.191 4.442 -12.001 1.00 85.44 194 ARG A N 1
ATOM 1486 C CA . ARG A 1 194 ? 13.870 5.657 -12.454 1.00 85.44 194 ARG A CA 1
ATOM 1487 C C . ARG A 1 194 ? 15.337 5.362 -12.781 1.00 85.44 194 ARG A C 1
ATOM 1489 O O . ARG A 1 194 ? 16.107 5.146 -11.848 1.00 85.44 194 ARG A O 1
ATOM 1496 N N . PRO A 1 195 ? 15.759 5.392 -14.058 1.00 85.19 195 PRO A N 1
ATOM 1497 C CA . PRO A 1 195 ? 17.160 5.193 -14.413 1.00 85.19 195 PRO A CA 1
ATOM 1498 C C . PRO A 1 195 ? 18.071 6.250 -13.780 1.00 85.19 195 PRO A C 1
ATOM 1500 O O . PRO A 1 195 ? 17.696 7.421 -13.644 1.00 85.19 195 PRO A O 1
ATOM 1503 N N . CYS A 1 196 ? 19.287 5.850 -13.429 1.00 85.44 196 CYS A N 1
ATOM 1504 C CA . CYS A 1 196 ? 20.331 6.772 -13.008 1.00 85.44 196 CYS A CA 1
ATOM 1505 C C . CYS A 1 196 ? 20.748 7.665 -14.183 1.00 85.44 196 CYS A C 1
ATOM 1507 O O . CYS A 1 196 ? 21.241 7.177 -15.192 1.00 85.44 196 CYS A O 1
ATOM 1509 N N . VAL A 1 197 ? 20.600 8.984 -14.052 1.00 81.88 197 VAL A N 1
ATOM 1510 C CA . VAL A 1 197 ? 20.867 9.921 -15.166 1.00 81.88 197 VAL A CA 1
ATOM 1511 C C . VAL A 1 197 ? 22.353 10.246 -15.363 1.00 81.88 197 VAL A C 1
ATOM 1513 O O . VAL A 1 197 ? 22.732 10.769 -16.405 1.00 81.88 197 VAL A O 1
ATOM 1516 N N . PHE A 1 198 ? 23.198 9.924 -14.380 1.00 81.56 198 PHE A N 1
ATOM 1517 C CA . PHE A 1 198 ? 24.650 10.155 -14.418 1.00 81.56 198 PHE A CA 1
ATOM 1518 C C . PHE A 1 198 ? 25.470 8.855 -14.379 1.00 81.56 198 PHE A C 1
ATOM 1520 O O . PHE A 1 198 ? 26.680 8.901 -14.174 1.00 81.56 198 PHE A O 1
ATOM 1527 N N . ASN A 1 199 ? 24.821 7.699 -14.546 1.00 81.31 199 ASN A N 1
ATOM 1528 C CA . ASN A 1 199 ? 25.476 6.395 -14.615 1.00 81.31 199 ASN A CA 1
ATOM 1529 C C . ASN A 1 199 ? 25.257 5.799 -16.013 1.00 81.31 199 ASN A C 1
ATOM 1531 O O . ASN A 1 199 ? 24.159 5.884 -16.555 1.00 81.31 199 ASN A O 1
ATOM 1535 N N . THR A 1 200 ? 26.306 5.228 -16.602 1.00 83.12 200 THR A N 1
ATOM 1536 C CA . THR A 1 200 ? 26.267 4.586 -17.921 1.00 83.12 200 THR A CA 1
ATOM 1537 C C . THR A 1 200 ? 25.827 3.123 -17.871 1.00 83.12 200 THR A C 1
ATOM 1539 O O . THR A 1 200 ? 25.576 2.543 -18.925 1.00 83.12 200 THR A O 1
ATOM 1542 N N . ASP A 1 201 ? 25.733 2.520 -16.683 1.00 84.56 201 ASP A N 1
ATOM 1543 C CA . ASP A 1 201 ? 25.157 1.190 -16.503 1.00 84.56 201 ASP A CA 1
ATOM 1544 C C . ASP A 1 201 ? 23.646 1.228 -16.812 1.00 84.56 201 ASP A C 1
ATOM 1546 O O . ASP A 1 201 ? 22.895 1.895 -16.089 1.00 84.56 201 ASP A O 1
ATOM 1550 N N . PRO A 1 202 ? 23.173 0.507 -17.849 1.00 78.88 202 PRO A N 1
ATOM 1551 C CA . PRO A 1 202 ? 21.755 0.457 -18.204 1.00 78.88 202 PRO A CA 1
ATOM 1552 C C . PRO A 1 202 ? 20.877 -0.209 -17.132 1.00 78.88 202 PRO A C 1
ATOM 1554 O O . PRO A 1 202 ? 19.654 -0.127 -17.219 1.00 78.88 202 PRO A O 1
ATOM 1557 N N . ASN A 1 203 ? 21.476 -0.859 -16.131 1.00 81.25 203 ASN A N 1
ATOM 1558 C CA . ASN A 1 203 ? 20.781 -1.446 -14.988 1.00 81.25 203 ASN A CA 1
ATOM 1559 C C . ASN A 1 203 ? 20.859 -0.575 -13.723 1.00 81.25 203 ASN A C 1
ATOM 1561 O O . ASN A 1 203 ? 20.410 -1.003 -12.660 1.00 81.25 203 ASN A O 1
ATOM 1565 N N . CYS A 1 204 ? 21.415 0.638 -13.798 1.00 85.88 204 CYS A N 1
ATOM 1566 C CA . CYS A 1 204 ? 21.400 1.544 -12.657 1.00 85.88 204 CYS A CA 1
ATOM 1567 C C . CYS A 1 204 ? 20.042 2.234 -12.529 1.00 85.88 204 CYS A C 1
ATOM 1569 O O . CYS A 1 204 ? 19.629 2.998 -13.406 1.00 85.88 204 CYS A O 1
ATOM 1571 N N . TYR A 1 205 ? 19.406 2.044 -11.375 1.00 87.69 205 TYR A N 1
ATOM 1572 C CA . TYR A 1 205 ? 18.164 2.709 -11.000 1.00 87.69 205 TYR A CA 1
ATOM 1573 C C . TYR A 1 205 ? 18.318 3.454 -9.675 1.00 87.69 205 TYR A C 1
ATOM 1575 O O . TYR A 1 205 ? 18.936 2.957 -8.732 1.00 87.69 205 TYR A O 1
ATOM 1583 N N . TYR A 1 206 ? 17.722 4.642 -9.585 1.00 88.19 206 TYR A N 1
ATOM 1584 C CA . TYR A 1 206 ? 17.451 5.263 -8.295 1.00 88.19 206 TYR A CA 1
ATOM 1585 C C . TYR A 1 206 ? 16.307 4.530 -7.607 1.00 88.19 206 TYR A C 1
ATOM 1587 O O . TYR A 1 206 ? 15.377 4.050 -8.260 1.00 88.19 206 TYR A O 1
ATOM 1595 N N . TRP A 1 207 ? 16.343 4.516 -6.277 1.00 88.62 207 TRP A N 1
ATOM 1596 C CA . TRP A 1 207 ? 15.200 4.058 -5.508 1.00 88.62 207 TRP A CA 1
ATOM 1597 C C . TRP A 1 207 ? 14.002 4.961 -5.791 1.00 88.62 207 TRP A C 1
ATOM 1599 O O . TRP A 1 207 ? 14.182 6.172 -5.900 1.00 88.62 207 TRP A O 1
ATOM 1609 N N . THR A 1 208 ? 12.811 4.382 -5.926 1.00 90.19 208 THR A N 1
ATOM 1610 C CA . THR A 1 208 ? 11.531 5.095 -6.058 1.00 90.19 208 THR A CA 1
ATOM 1611 C C . THR A 1 208 ? 10.535 4.445 -5.107 1.00 90.19 208 THR A C 1
ATOM 1613 O O . THR A 1 208 ? 10.126 3.311 -5.337 1.00 90.19 208 THR A O 1
ATOM 1616 N N . PHE A 1 209 ? 10.216 5.123 -4.007 1.00 93.75 209 PHE A N 1
ATOM 1617 C CA . PHE A 1 209 ? 9.579 4.501 -2.845 1.00 93.75 209 PHE A CA 1
ATOM 1618 C C . PHE A 1 209 ? 8.790 5.515 -2.006 1.00 93.75 209 PHE A C 1
ATOM 1620 O O . PHE A 1 209 ? 8.830 6.720 -2.273 1.00 93.75 209 PHE A O 1
ATOM 1627 N N . ASP A 1 210 ? 8.080 5.007 -1.000 1.00 95.50 210 ASP A N 1
ATOM 1628 C CA . ASP A 1 210 ? 7.306 5.752 -0.002 1.00 95.50 210 ASP A CA 1
ATOM 1629 C C . ASP A 1 210 ? 6.321 6.749 -0.630 1.00 95.50 210 ASP A C 1
ATOM 1631 O O . ASP A 1 210 ? 6.498 7.971 -0.493 1.00 95.50 210 ASP A O 1
ATOM 1635 N N . PRO A 1 211 ? 5.309 6.252 -1.372 1.00 94.50 211 PRO A N 1
ATOM 1636 C CA . PRO A 1 211 ? 4.249 7.097 -1.886 1.00 94.50 211 PRO A CA 1
ATOM 1637 C C . PRO A 1 211 ? 3.460 7.738 -0.743 1.00 94.50 211 PRO A C 1
ATOM 1639 O O . PRO A 1 211 ? 3.156 7.108 0.261 1.00 94.50 211 PRO A O 1
ATOM 1642 N N . ALA A 1 212 ? 3.062 8.987 -0.943 1.00 92.56 212 ALA A N 1
ATOM 1643 C CA . ALA A 1 212 ? 2.062 9.659 -0.129 1.00 92.56 212 ALA A CA 1
ATOM 1644 C C . ALA A 1 212 ? 1.175 10.509 -1.041 1.00 92.56 212 ALA A C 1
ATOM 1646 O O . ALA A 1 212 ? 1.647 11.482 -1.641 1.00 92.56 212 ALA A O 1
ATOM 1647 N N . GLU A 1 213 ? -0.100 10.152 -1.175 1.00 89.75 213 GLU A N 1
ATOM 1648 C CA . GLU A 1 213 ? -1.079 10.999 -1.846 1.00 89.75 213 GLU A CA 1
ATOM 1649 C C . GLU A 1 213 ? -1.542 12.116 -0.901 1.00 89.75 213 GLU A C 1
ATOM 1651 O O . GLU A 1 213 ? -1.797 11.930 0.287 1.00 89.75 213 GLU A O 1
ATOM 1656 N N . PHE A 1 214 ? -1.699 13.310 -1.457 1.00 86.19 214 PHE A N 1
ATOM 1657 C CA . PHE A 1 214 ? -2.373 14.414 -0.801 1.00 86.19 214 PHE A CA 1
ATOM 1658 C C . PHE A 1 214 ? -3.258 15.160 -1.795 1.00 86.19 214 PHE A C 1
ATOM 1660 O O . PHE A 1 214 ? -3.014 15.196 -3.002 1.00 86.19 214 PHE A O 1
ATOM 1667 N N . THR A 1 215 ? -4.313 15.777 -1.274 1.00 86.62 215 THR A N 1
ATOM 1668 C CA . THR A 1 215 ? -5.209 16.639 -2.048 1.00 86.62 215 THR A CA 1
ATOM 1669 C C . THR A 1 215 ? -4.962 18.084 -1.623 1.00 86.62 215 THR A C 1
ATOM 1671 O O . THR A 1 215 ? -4.932 18.376 -0.428 1.00 86.62 215 THR A O 1
ATOM 1674 N N . ASN A 1 216 ? -4.733 18.985 -2.579 1.00 85.94 216 ASN A N 1
ATOM 1675 C CA . ASN A 1 216 ? -4.557 20.405 -2.287 1.00 85.94 216 ASN A CA 1
ATOM 1676 C C . ASN A 1 216 ? -5.911 21.094 -2.003 1.00 85.94 216 ASN A C 1
ATOM 1678 O O . ASN A 1 216 ? -6.977 20.488 -2.105 1.00 85.94 216 ASN A O 1
ATOM 1682 N N . HIS A 1 217 ? -5.868 22.384 -1.661 1.00 89.50 217 HIS A N 1
ATOM 1683 C CA . HIS A 1 217 ? -7.061 23.186 -1.359 1.00 89.50 217 HIS A CA 1
ATOM 1684 C C . HIS A 1 217 ? -8.041 23.344 -2.538 1.00 89.50 217 HIS A C 1
ATOM 1686 O O . HIS A 1 217 ? -9.223 23.581 -2.305 1.00 89.50 217 HIS A O 1
ATOM 1692 N N . ASP A 1 218 ? -7.573 23.155 -3.775 1.00 90.81 218 ASP A N 1
ATOM 1693 C CA . ASP A 1 218 ? -8.385 23.208 -4.998 1.00 90.81 218 ASP A CA 1
ATOM 1694 C C . ASP A 1 218 ? -9.026 21.852 -5.350 1.00 90.81 218 ASP A C 1
ATOM 1696 O O . ASP A 1 218 ? -9.690 21.713 -6.377 1.00 90.81 218 ASP A O 1
ATOM 1700 N N . GLY A 1 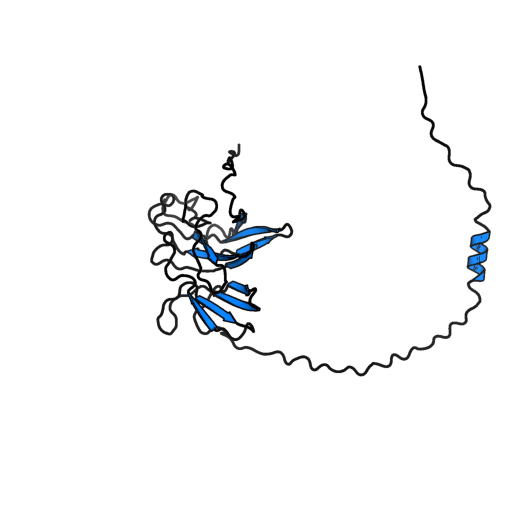219 ? -8.810 20.821 -4.526 1.00 83.94 219 GLY A N 1
ATOM 1701 C CA . GLY A 1 219 ? -9.280 19.461 -4.794 1.00 83.94 219 GLY A CA 1
ATOM 1702 C C . GLY A 1 219 ? -8.406 18.680 -5.782 1.00 83.94 219 GLY A C 1
ATOM 1703 O O . GLY A 1 219 ? -8.751 17.555 -6.148 1.00 83.94 219 GLY A O 1
ATOM 1704 N N . GLN A 1 220 ? -7.267 19.231 -6.207 1.00 84.81 220 GLN A N 1
ATOM 1705 C CA . GLN A 1 220 ? -6.315 18.544 -7.071 1.00 84.81 220 GLN A CA 1
ATOM 1706 C C . GLN A 1 220 ? -5.462 17.557 -6.266 1.00 84.81 220 GLN A C 1
ATOM 1708 O O . GLN A 1 220 ? -4.927 17.885 -5.205 1.00 84.81 220 GLN A O 1
ATOM 1713 N N . LYS A 1 221 ? -5.329 16.338 -6.795 1.00 82.50 221 LYS A N 1
ATOM 1714 C CA . LYS A 1 221 ? -4.591 15.235 -6.173 1.00 82.50 221 LYS A CA 1
ATOM 1715 C C . LYS A 1 221 ? -3.154 15.163 -6.668 1.00 82.50 221 LYS A C 1
ATOM 1717 O O . LYS A 1 221 ? -2.882 15.278 -7.866 1.00 82.50 221 LYS A O 1
ATOM 1722 N N . TYR A 1 222 ? -2.246 14.911 -5.740 1.00 85.38 222 TYR A N 1
ATOM 1723 C CA . TYR A 1 222 ? -0.819 14.783 -5.985 1.00 85.38 222 TYR A CA 1
ATOM 1724 C C . TYR A 1 222 ? -0.270 13.593 -5.220 1.00 85.38 222 TYR A C 1
ATOM 1726 O O . TYR A 1 222 ? -0.706 13.312 -4.112 1.00 85.38 222 TYR A O 1
ATOM 1734 N N . MET A 1 223 ? 0.734 12.945 -5.791 1.00 87.25 223 MET A N 1
ATOM 1735 C CA . MET A 1 223 ? 1.547 11.950 -5.116 1.00 87.25 223 MET A CA 1
ATOM 1736 C C . MET A 1 223 ? 2.920 12.540 -4.854 1.00 87.25 223 MET A C 1
ATOM 1738 O O . MET A 1 223 ? 3.585 13.009 -5.779 1.00 87.25 223 MET A O 1
ATOM 1742 N N . LYS A 1 224 ? 3.364 12.480 -3.606 1.00 87.50 224 LYS A N 1
ATOM 1743 C CA . LYS A 1 224 ? 4.770 12.615 -3.257 1.00 87.50 224 LYS A CA 1
ATOM 1744 C C . LYS A 1 224 ? 5.405 11.225 -3.264 1.00 87.50 224 LYS A C 1
ATOM 1746 O O . LYS A 1 224 ? 4.839 10.304 -2.696 1.00 87.50 224 LYS A O 1
ATOM 1751 N N . ALA A 1 225 ? 6.573 11.093 -3.879 1.00 86.75 225 ALA A N 1
ATOM 1752 C CA . ALA A 1 225 ? 7.410 9.898 -3.805 1.00 86.75 225 ALA A CA 1
ATOM 1753 C C . ALA A 1 225 ? 8.858 10.293 -3.496 1.00 86.75 225 ALA A C 1
ATOM 1755 O O . ALA A 1 225 ? 9.309 11.380 -3.886 1.00 86.75 225 ALA A O 1
ATOM 1756 N N . HIS A 1 226 ? 9.595 9.424 -2.810 1.00 84.44 226 HIS A N 1
ATOM 1757 C CA . HIS A 1 226 ? 11.001 9.639 -2.484 1.00 84.44 226 HIS A CA 1
ATOM 1758 C C . HIS A 1 226 ? 11.913 8.947 -3.492 1.00 84.44 226 HIS A C 1
ATOM 1760 O O . HIS A 1 226 ? 11.586 7.893 -4.042 1.00 84.44 226 HIS A O 1
ATOM 1766 N N . THR A 1 227 ? 13.072 9.566 -3.738 1.00 79.69 227 THR A N 1
ATOM 1767 C CA . THR A 1 227 ? 14.107 8.986 -4.592 1.00 79.69 227 THR A CA 1
ATOM 1768 C C . THR A 1 227 ? 15.488 9.064 -3.957 1.00 79.69 227 THR A C 1
ATOM 1770 O O . THR A 1 227 ? 15.785 10.010 -3.226 1.00 79.69 227 THR A O 1
ATOM 1773 N N . SER A 1 228 ? 16.357 8.087 -4.239 1.00 78.25 228 SER A N 1
ATOM 1774 C CA . SER A 1 228 ? 17.728 8.083 -3.698 1.00 78.25 228 SER A CA 1
ATOM 1775 C C . SER A 1 228 ? 18.679 9.072 -4.388 1.00 78.25 228 SER A C 1
ATOM 1777 O O . SER A 1 228 ? 19.809 9.249 -3.933 1.00 78.25 228 SER A O 1
ATOM 1779 N N . SER A 1 229 ? 18.259 9.753 -5.462 1.00 66.31 229 SER A N 1
ATOM 1780 C CA . SER A 1 229 ? 19.049 10.837 -6.054 1.00 66.31 229 SER A CA 1
ATOM 1781 C C . SER A 1 229 ? 18.935 12.103 -5.203 1.00 66.31 229 SER A C 1
ATOM 1783 O O . SER A 1 229 ? 17.831 12.621 -5.049 1.00 66.31 229 SER A O 1
ATOM 1785 N N . VAL A 1 230 ? 20.062 12.590 -4.659 1.00 49.75 230 VAL A N 1
ATOM 1786 C CA . VAL A 1 230 ? 20.225 13.896 -3.976 1.00 49.75 230 VAL A CA 1
ATOM 1787 C C . VAL A 1 230 ? 18.949 14.419 -3.292 1.00 49.75 230 VAL A C 1
ATOM 1789 O O . VAL A 1 230 ? 18.399 15.432 -3.705 1.00 49.75 230 VAL A O 1
ATOM 1792 N N . MET A 1 231 ? 18.438 13.692 -2.286 1.00 46.94 231 MET A N 1
ATOM 1793 C CA . MET A 1 231 ? 17.289 14.078 -1.437 1.00 46.94 231 MET A CA 1
ATOM 1794 C C . MET A 1 231 ? 16.121 14.768 -2.171 1.00 46.94 231 MET A C 1
ATOM 1796 O O . MET A 1 231 ? 15.511 15.702 -1.650 1.00 46.94 231 MET A O 1
ATOM 1800 N N . THR A 1 232 ? 15.801 14.352 -3.397 1.00 54.66 232 THR A N 1
ATOM 1801 C CA . THR A 1 232 ? 14.742 15.010 -4.167 1.00 54.66 232 THR A CA 1
ATOM 1802 C C . THR A 1 232 ? 13.458 14.199 -4.038 1.00 54.66 232 THR A C 1
ATOM 1804 O O . THR A 1 232 ? 13.384 13.045 -4.464 1.00 54.66 232 THR A O 1
ATOM 1807 N N . SER A 1 233 ? 12.437 14.802 -3.424 1.00 58.72 233 SER A N 1
ATOM 1808 C CA . SER A 1 233 ? 11.063 14.298 -3.504 1.00 58.72 233 SER A CA 1
ATOM 1809 C C . SER A 1 233 ? 10.478 14.652 -4.870 1.00 58.72 233 SER A C 1
ATOM 1811 O O . SER A 1 233 ? 10.651 15.776 -5.340 1.00 58.72 233 SER A O 1
ATOM 1813 N N . MET A 1 234 ? 9.767 13.720 -5.498 1.00 61.62 234 MET A N 1
ATOM 1814 C CA . MET A 1 234 ? 9.012 13.980 -6.721 1.00 61.62 234 MET A CA 1
ATOM 1815 C C . MET A 1 234 ? 7.550 14.229 -6.360 1.00 61.62 234 MET A C 1
ATOM 1817 O O . MET A 1 234 ? 6.969 13.453 -5.607 1.00 61.62 234 MET A O 1
ATOM 1821 N N . VAL A 1 235 ? 6.964 15.303 -6.894 1.00 61.78 235 VAL A N 1
ATOM 1822 C CA . VAL A 1 235 ? 5.517 15.541 -6.838 1.00 61.78 235 VAL A CA 1
ATOM 1823 C C . VAL A 1 235 ? 4.944 15.222 -8.210 1.00 61.78 235 VAL A C 1
ATOM 1825 O O . VAL A 1 235 ? 5.307 15.850 -9.204 1.00 61.78 23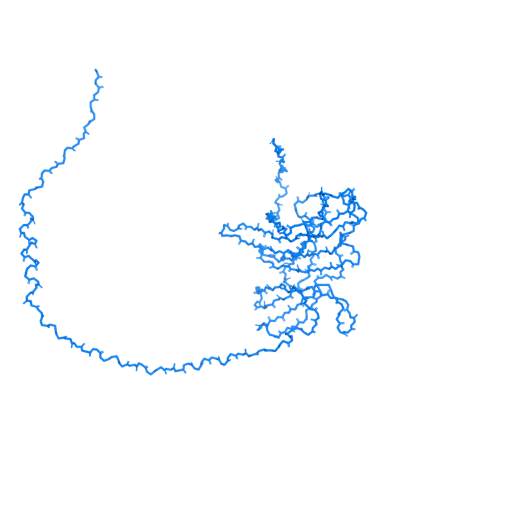5 VAL A O 1
ATOM 1828 N N . ILE A 1 236 ? 4.075 14.222 -8.262 1.00 66.75 236 ILE A N 1
ATOM 1829 C CA . ILE A 1 236 ? 3.450 13.720 -9.481 1.00 66.75 236 ILE A CA 1
ATOM 1830 C C . ILE A 1 236 ? 1.975 14.111 -9.414 1.00 66.75 236 ILE A C 1
ATOM 1832 O O . ILE A 1 236 ? 1.309 13.748 -8.443 1.00 66.75 236 ILE A O 1
ATOM 1836 N N . PRO A 1 237 ? 1.432 14.859 -10.388 1.00 55.38 237 PRO A N 1
ATOM 1837 C CA . PRO A 1 237 ? -0.008 15.043 -10.454 1.00 55.38 237 PRO A CA 1
ATOM 1838 C C . PRO A 1 237 ? -0.641 13.670 -10.672 1.00 55.38 237 PRO A C 1
ATOM 1840 O O . PRO A 1 237 ? -0.338 12.995 -11.659 1.00 55.38 237 PRO A O 1
ATO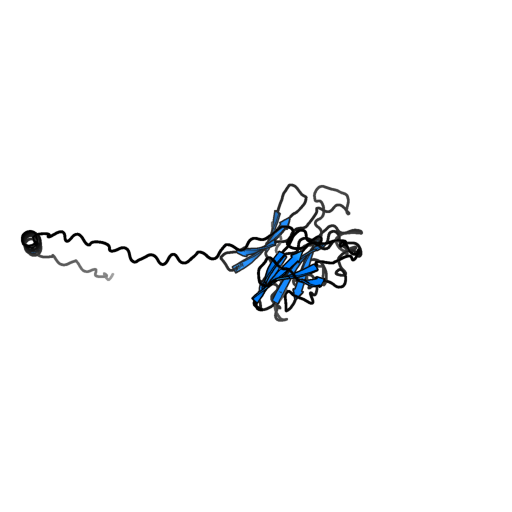M 1843 N N . ILE A 1 238 ? -1.516 13.252 -9.759 1.00 58.72 238 ILE A N 1
ATOM 1844 C CA . ILE A 1 238 ? -2.307 12.044 -9.974 1.00 58.72 238 ILE A CA 1
ATOM 1845 C C . ILE A 1 238 ? -3.380 12.468 -10.962 1.00 58.72 238 ILE A C 1
ATOM 1847 O O . ILE A 1 238 ? -4.384 13.078 -10.589 1.00 58.72 238 ILE A O 1
ATOM 1851 N N . ILE A 1 239 ? -3.121 12.224 -12.249 1.00 50.69 239 ILE A N 1
ATOM 1852 C CA . ILE A 1 239 ? -4.155 12.349 -13.271 1.00 50.69 239 ILE A CA 1
ATOM 1853 C C . ILE A 1 239 ? -5.259 11.426 -12.792 1.00 50.69 239 ILE A C 1
ATOM 1855 O O . ILE A 1 239 ? -5.035 10.227 -12.644 1.00 50.69 239 ILE A O 1
ATOM 1859 N N . THR A 1 240 ? -6.394 12.028 -12.447 1.00 40.19 240 THR A N 1
ATOM 1860 C CA . THR A 1 240 ? -7.533 11.372 -11.822 1.00 40.19 240 THR A CA 1
ATOM 1861 C C . THR 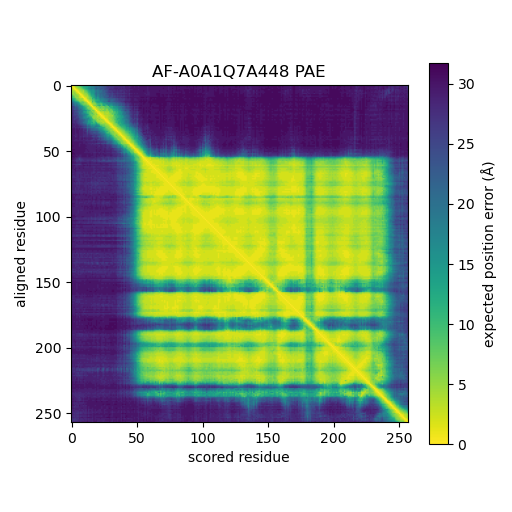A 1 240 ? -7.704 9.994 -12.444 1.00 40.19 240 THR A C 1
ATOM 1863 O O . THR A 1 240 ? -7.882 9.905 -13.663 1.00 40.19 240 THR A O 1
ATOM 1866 N N . ILE A 1 241 ? -7.652 8.935 -11.624 1.00 39.00 241 ILE A N 1
ATOM 1867 C CA . ILE A 1 241 ? -8.135 7.602 -11.999 1.00 39.00 241 ILE A CA 1
ATOM 1868 C C . ILE A 1 241 ? -9.657 7.741 -12.128 1.00 39.00 241 ILE A C 1
ATOM 1870 O O . ILE A 1 241 ? -10.446 7.355 -11.273 1.00 39.00 241 ILE A O 1
ATOM 1874 N N . SER A 1 242 ? -10.071 8.477 -13.149 1.00 29.09 242 SER A N 1
ATOM 1875 C CA . SER A 1 242 ? -11.442 8.608 -13.570 1.00 29.09 242 SER A CA 1
ATOM 1876 C C . SER A 1 242 ? -11.659 7.442 -14.521 1.00 29.09 242 SER A C 1
ATOM 1878 O O . SER A 1 242 ? -10.836 7.269 -15.430 1.00 29.09 242 SER A O 1
ATOM 1880 N N . PRO A 1 243 ? -12.708 6.621 -14.351 1.00 30.30 243 PRO A N 1
ATOM 1881 C CA . PRO A 1 243 ? -13.106 5.696 -15.396 1.00 30.30 243 PRO A CA 1
ATOM 1882 C C . PRO A 1 243 ? -13.424 6.551 -16.622 1.00 30.30 243 PRO A C 1
ATOM 1884 O O . PRO A 1 243 ? -14.461 7.210 -16.692 1.00 30.30 243 PRO A O 1
ATOM 1887 N N . ARG A 1 244 ? -12.476 6.644 -17.557 1.00 30.00 244 ARG A N 1
ATOM 1888 C CA . ARG A 1 244 ? -12.658 7.464 -18.747 1.00 30.00 244 ARG A CA 1
ATOM 1889 C C . ARG A 1 244 ? -13.861 6.870 -19.496 1.00 30.00 244 ARG A C 1
ATOM 1891 O O . ARG A 1 244 ? -13.856 5.664 -19.756 1.00 30.00 244 ARG A O 1
ATOM 1898 N N . PRO A 1 245 ? -14.881 7.661 -19.877 1.00 30.34 245 PRO A N 1
ATOM 1899 C CA . PRO A 1 245 ? -15.811 7.216 -20.905 1.00 30.34 245 PRO A CA 1
ATOM 1900 C C . PRO A 1 245 ? -14.973 6.883 -22.144 1.00 30.34 245 PRO A C 1
ATOM 1902 O O . PRO A 1 245 ? -14.038 7.625 -22.458 1.00 30.34 245 PRO A O 1
ATOM 1905 N N . GLN A 1 246 ? -15.275 5.780 -22.833 1.00 33.84 246 GLN A N 1
ATOM 1906 C CA . GLN A 1 246 ? -14.472 5.214 -23.932 1.00 33.84 246 GLN A CA 1
ATOM 1907 C C . GLN A 1 246 ? -14.265 6.132 -25.168 1.00 33.84 246 GLN A C 1
ATOM 1909 O O . GLN A 1 246 ? -13.846 5.662 -26.219 1.00 33.84 246 GLN A O 1
ATOM 1914 N N . THR A 1 247 ? -14.541 7.436 -25.098 1.00 35.41 247 THR A N 1
ATOM 1915 C CA . THR A 1 247 ? -14.642 8.317 -26.271 1.00 35.41 247 THR A CA 1
ATOM 1916 C C . THR A 1 247 ? -13.731 9.549 -26.271 1.00 35.41 247 THR A C 1
ATOM 1918 O O . THR A 1 247 ? -13.842 10.362 -27.185 1.00 35.41 247 THR A O 1
ATOM 1921 N N . ALA A 1 248 ? -12.807 9.728 -25.321 1.00 35.22 248 ALA A N 1
ATOM 1922 C CA . ALA A 1 248 ? -11.922 10.904 -25.332 1.00 35.22 248 ALA A CA 1
ATOM 1923 C C . ALA A 1 248 ? -10.544 10.614 -25.964 1.00 35.22 248 ALA A C 1
ATOM 1925 O O . ALA A 1 248 ? -9.750 9.841 -25.423 1.00 35.22 248 ALA A O 1
ATOM 1926 N N . ALA A 1 249 ? -10.284 11.279 -27.099 1.00 33.81 249 ALA A N 1
ATOM 1927 C CA . ALA A 1 249 ? -9.076 11.210 -27.928 1.00 33.81 249 ALA A CA 1
ATOM 1928 C C . ALA A 1 249 ? -7.753 11.426 -27.148 1.00 33.81 249 ALA A C 1
ATOM 1930 O O . ALA A 1 249 ? -7.743 12.128 -26.132 1.00 33.81 249 ALA A O 1
ATOM 1931 N N . PRO A 1 250 ? -6.623 10.844 -27.605 1.00 33.31 250 PRO A N 1
ATOM 1932 C CA . PRO A 1 250 ? -5.356 10.883 -26.875 1.00 33.31 250 PRO A CA 1
ATOM 1933 C C . PRO A 1 250 ? -4.754 12.295 -26.807 1.00 33.31 250 PRO A C 1
ATOM 1935 O O . PRO A 1 250 ? -4.724 13.031 -27.793 1.00 33.31 250 PRO A O 1
ATOM 1938 N N . ALA A 1 251 ? -4.248 12.656 -25.624 1.00 35.62 251 ALA A N 1
ATOM 1939 C CA . ALA A 1 251 ? -3.574 13.925 -25.377 1.00 35.62 251 ALA A CA 1
ATOM 1940 C C . ALA A 1 251 ? -2.235 13.990 -26.132 1.00 35.62 251 ALA A C 1
ATOM 1942 O O . ALA A 1 251 ? -1.412 13.078 -26.063 1.00 35.62 251 ALA A O 1
ATOM 1943 N N . ARG A 1 252 ? -2.025 15.091 -26.857 1.00 27.38 252 ARG A N 1
ATOM 1944 C CA . ARG A 1 252 ? -0.829 15.365 -27.659 1.00 27.38 252 ARG A CA 1
ATOM 1945 C C . ARG A 1 252 ? 0.254 15.981 -26.769 1.00 27.38 252 ARG A C 1
ATOM 1947 O O . ARG A 1 252 ? 0.058 17.071 -26.240 1.00 27.38 252 ARG A O 1
ATOM 1954 N N . ILE A 1 253 ? 1.393 15.305 -26.627 1.00 33.69 253 ILE A N 1
ATOM 1955 C CA . ILE A 1 253 ? 2.587 15.859 -25.974 1.00 33.69 253 ILE A CA 1
ATOM 1956 C C . ILE A 1 253 ? 3.242 16.840 -26.955 1.00 33.69 253 ILE A C 1
ATOM 1958 O O . ILE A 1 253 ? 3.593 16.454 -28.071 1.00 33.69 253 ILE A O 1
ATOM 1962 N N . LEU A 1 254 ? 3.375 18.109 -26.566 1.00 27.22 254 LEU A N 1
ATOM 1963 C CA . LEU A 1 254 ? 4.152 19.096 -27.319 1.00 27.22 254 LEU A CA 1
ATOM 1964 C C . LEU A 1 254 ? 5.612 19.075 -26.835 1.00 27.22 254 LEU A C 1
ATOM 1966 O O . LEU A 1 254 ? 5.834 19.041 -25.623 1.00 27.22 254 LEU A O 1
ATOM 1970 N N . PRO A 1 255 ? 6.602 19.100 -27.744 1.00 28.86 255 PRO A N 1
ATOM 1971 C CA . PRO A 1 255 ? 8.003 19.225 -27.365 1.00 28.86 255 PRO A CA 1
ATOM 1972 C C . PRO A 1 255 ? 8.287 20.634 -26.833 1.00 28.86 255 PRO A C 1
ATOM 1974 O O . PRO A 1 255 ? 7.777 21.625 -27.357 1.00 28.86 255 PRO A O 1
ATOM 1977 N N . ILE A 1 256 ? 9.107 20.703 -25.786 1.00 37.88 256 ILE A N 1
ATOM 1978 C CA . ILE A 1 256 ? 9.652 21.952 -25.251 1.00 37.88 256 ILE A CA 1
ATOM 1979 C C . ILE A 1 256 ? 10.796 22.376 -26.181 1.00 37.88 256 ILE A C 1
ATOM 1981 O O . ILE A 1 256 ? 11.679 21.564 -26.463 1.00 37.88 256 ILE A O 1
ATOM 1985 N N . ALA A 1 257 ? 10.706 23.604 -26.695 1.00 44.62 257 ALA A N 1
ATOM 1986 C CA . ALA A 1 257 ? 11.717 24.258 -27.525 1.00 44.62 257 ALA A CA 1
ATOM 1987 C C . ALA A 1 257 ? 12.876 24.810 -26.686 1.00 44.62 257 ALA A C 1
ATOM 1989 O O . ALA A 1 257 ? 12.623 25.179 -25.515 1.00 44.62 257 ALA A O 1
#

Foldseek 3Di:
DDDDDDDDDDDDDDPPDVPVVVVVVVVVPPDDDDPPPPPPPPPDPPPPPPDPPPDDADPPLDPWDFAQWAWDQDPVQKIKIFGFHQATPVRDGAARWIWIDNPVRHIDTLGGLDPADFQFADRPWGKGNWYWDDDPLKIKIKIKTQWTCADVQQPHTAGMAIWMWIANGSSDNTDTPACLLPPPTPRHGVGGWAADPPDPPSNHTWHWGNWYWDADPVRWIWIWIATPPPGDIDIHGPPPSDPDDPDDDDDDDDDDD

Radius of gyration: 33.22 Å; Cα contacts (8 Å, |Δi|>4): 461; chains: 1; bounding box: 56×95×78 Å

Secondary structure (DSSP, 8-state):
---PPP-PPPPPPPS-SHHHHHHHHHHTTSS----------------------PPP--S-SS-S---S-EEEE-TTS-EEEE----B-TTS-B-SSEEEEESSSSS-EEEEES-SS--TTB-TTPPEEEEEEEEETTEEEEEEEESSBS--TTS-SSB--EEEEEEESSTTS--EE---TT--S-TTS-SB--EE-TT---TT-EE-EEEEEEEE-TTS-EEEEEEESSTT-EEEEE--------TT-PPPPPPPP-

Mean predicted aligned error: 15.43 Å

Sequence (257 aa):
MSQPFSVSRPLPLARSVYVDIALLIALLLFLAPTRASAATWTASPSLHATAPTASTYTNPIIAQTSPDPAIIKALDGYYYVIASSDFWQDGSYHILPIYRSTDLVHWTFVRDAFPARPDWAASDAGLWAPDLQYYNHKYYMYYTASWTNPLPKYGTNGGSAIGVATADSPAGPWTDAGDPAGGSFQHGPIVPPRPCVFNTDPNCYYWTFDPAEFTNHDGQKYMKAHTSSVMTSMVIPIITISPRPQTAAPARILPIA